Protein AF-A0AAD8XUR4-F1 (afdb_monomer_lite)

Radius of gyration: 21.84 Å; chains: 1; bounding box: 47×63×67 Å

Secondary structure (DSSP, 8-state):
----PPP---------------PPP-SS-----------PPP--EEEEBP-----BT-EEE-BBTTSPBP-SSEEEEBPPTTHHHHHHHHHHHTTHHHHHHHHHSTTTPPPSSEEEEEEEE-TTTS-EEEEEEEEPPPPTT--B--EEEEEETHHHHHHHB---SSS--PBGGGHHHHHHHHHHHHT-S-----EEEEEE-S-BSS-----S-SS-TT---EEEE----SSSS-S----EE-TT--EEEEE-SS-EEEE-

pLDDT: mean 70.14, std 20.05, range [22.52, 94.44]

Sequence (260 aa):
MIAAQLPNNNSDDDGGEEEHAVLPTVDTPTPYTPKEKYRADRDPNVEQLQFPPLAPGVLETYKWANGDPYDGLSARIGIPPQLKDTIIAYAKGLGIWDIILNTMEPENQMRPDSTKILTVASPYSGQNFTWSVKRPDNFEGSSSDMHWFDIAVVVFFFILCSTRRSTSSTCQGGFDEVLNAIGTYLGLDNLVSFSIGILAVTKADKGYVHVDFSKSGKKAANFLVNLQTPGDDPELTVIEEDDVGNRRVPRSSTQMNLVY

Structure (mmCIF, N/CA/C/O backbone):
data_AF-A0AAD8XUR4-F1
#
_entry.id   AF-A0AAD8XUR4-F1
#
loop_
_atom_site.group_PDB
_atom_site.id
_atom_site.type_symbol
_atom_site.label_atom_id
_atom_site.label_alt_id
_atom_site.label_comp_id
_atom_site.label_asym_id
_atom_site.label_entity_id
_atom_site.label_seq_id
_atom_site.pdbx_PDB_ins_code
_atom_site.Cartn_x
_atom_site.Cartn_y
_atom_site.Cartn_z
_atom_site.occupancy
_atom_site.B_iso_or_equiv
_atom_site.auth_seq_id
_atom_site.auth_comp_id
_atom_site.auth_asym_id
_atom_site.auth_atom_id
_atom_site.pdbx_PDB_model_num
ATOM 1 N N . MET A 1 1 ? 9.660 33.737 33.059 1.00 28.91 1 MET A N 1
ATOM 2 C CA . MET A 1 1 ? 8.403 34.498 33.248 1.00 28.91 1 MET A CA 1
ATOM 3 C C . MET A 1 1 ? 7.733 34.527 31.891 1.00 28.91 1 MET A C 1
ATOM 5 O O . MET A 1 1 ? 8.243 35.194 31.013 1.00 28.91 1 MET A O 1
ATOM 9 N N . ILE A 1 2 ? 6.743 33.708 31.576 1.00 23.38 2 ILE A N 1
ATOM 10 C CA . ILE A 1 2 ? 5.543 33.348 32.334 1.00 23.38 2 ILE A CA 1
ATOM 11 C C . ILE A 1 2 ? 5.650 31.925 32.897 1.00 23.38 2 ILE A C 1
ATOM 13 O O . ILE A 1 2 ? 6.167 31.027 32.242 1.00 23.38 2 ILE A O 1
ATOM 17 N N . ALA A 1 3 ? 5.241 31.781 34.155 1.00 22.52 3 ALA A N 1
ATOM 18 C CA . ALA A 1 3 ? 5.245 30.555 34.938 1.00 22.52 3 ALA A CA 1
ATOM 19 C C . ALA A 1 3 ? 3.803 30.054 35.080 1.00 22.52 3 ALA A C 1
ATOM 21 O O . ALA A 1 3 ? 2.899 30.861 35.289 1.00 22.52 3 ALA A O 1
ATOM 22 N N . ALA A 1 4 ? 3.608 28.741 35.008 1.00 25.73 4 ALA A N 1
ATOM 23 C CA . ALA A 1 4 ? 2.393 28.083 35.464 1.00 25.73 4 ALA A CA 1
ATOM 24 C C . ALA A 1 4 ? 2.801 27.079 36.548 1.00 25.73 4 ALA A C 1
ATOM 26 O O . ALA A 1 4 ? 3.498 26.104 36.273 1.00 25.73 4 ALA A O 1
ATOM 27 N N . GLN A 1 5 ? 2.433 27.393 37.791 1.00 23.38 5 GLN A N 1
ATOM 28 C CA . GLN A 1 5 ? 2.573 26.525 38.957 1.00 23.38 5 GLN A CA 1
ATOM 29 C C . GLN A 1 5 ? 1.520 25.418 38.889 1.00 23.38 5 GLN A C 1
ATOM 31 O O . GLN A 1 5 ? 0.328 25.699 38.765 1.00 23.38 5 GLN A O 1
ATOM 36 N N . LEU A 1 6 ? 1.972 24.171 38.989 1.00 26.81 6 LEU A N 1
ATOM 37 C CA . LEU A 1 6 ? 1.115 23.017 39.235 1.00 26.81 6 LEU A CA 1
ATOM 38 C C . LEU A 1 6 ? 0.806 22.910 40.741 1.00 26.81 6 LEU A C 1
ATOM 40 O O . LEU A 1 6 ? 1.639 23.313 41.559 1.00 26.81 6 LEU A O 1
ATOM 44 N N . PRO A 1 7 ? -0.377 22.398 41.121 1.00 29.36 7 PRO A N 1
ATOM 45 C CA . PRO A 1 7 ? -0.751 22.228 42.517 1.00 29.36 7 PRO A CA 1
ATOM 46 C C . PRO A 1 7 ? 0.070 21.117 43.186 1.00 29.36 7 PRO A C 1
ATOM 48 O O . PRO A 1 7 ? 0.178 20.008 42.669 1.00 29.36 7 PRO A O 1
ATOM 51 N N . ASN A 1 8 ? 0.609 21.431 44.366 1.00 35.75 8 ASN A N 1
ATOM 52 C CA . ASN A 1 8 ? 1.147 20.462 45.318 1.00 35.75 8 ASN A CA 1
ATOM 53 C C . ASN A 1 8 ? -0.008 19.647 45.904 1.00 35.75 8 ASN A C 1
ATOM 55 O O . ASN A 1 8 ? -0.765 20.177 46.716 1.00 35.75 8 ASN A O 1
ATOM 59 N N . ASN A 1 9 ? -0.086 18.366 45.556 1.00 34.72 9 ASN A N 1
ATOM 60 C CA . ASN A 1 9 ? -0.807 17.373 46.341 1.00 34.72 9 ASN A CA 1
ATOM 61 C C . ASN A 1 9 ? 0.193 16.314 46.801 1.00 34.72 9 ASN A C 1
ATOM 63 O O . ASN A 1 9 ? 0.621 15.467 46.025 1.00 34.72 9 ASN A O 1
ATOM 67 N N . ASN A 1 10 ? 0.561 16.403 48.079 1.00 41.25 10 ASN A N 1
ATOM 68 C CA . ASN A 1 10 ? 1.061 15.266 48.835 1.00 41.25 10 ASN A CA 1
ATOM 69 C C . ASN A 1 10 ? -0.118 14.314 49.052 1.00 41.25 10 ASN A C 1
ATOM 71 O O . ASN A 1 10 ? -1.038 14.636 49.805 1.00 41.25 10 ASN A O 1
ATOM 75 N N . SER A 1 11 ? -0.074 13.155 48.417 1.00 42.19 11 SER A N 1
ATOM 76 C CA . SER A 1 11 ? -0.785 11.967 48.871 1.00 42.19 11 SER A CA 1
ATOM 77 C C . SER A 1 11 ? 0.057 10.764 48.489 1.00 42.19 11 SER A C 1
ATOM 79 O O . SER A 1 11 ? 0.508 10.678 47.351 1.00 42.19 11 SER A O 1
ATOM 81 N N . ASP A 1 12 ? 0.298 9.922 49.483 1.00 49.19 12 ASP A N 1
ATOM 82 C CA . ASP A 1 12 ? 1.100 8.707 49.448 1.00 49.19 12 ASP A CA 1
ATOM 83 C C . ASP A 1 12 ? 0.807 7.870 48.192 1.00 49.19 12 ASP A C 1
ATOM 85 O O . ASP A 1 12 ? -0.322 7.422 47.998 1.00 49.19 12 ASP A O 1
ATOM 89 N N . ASP A 1 13 ? 1.819 7.704 47.338 1.00 46.34 13 ASP A N 1
ATOM 90 C CA . ASP A 1 13 ? 1.751 6.893 46.121 1.00 46.34 13 ASP A CA 1
ATOM 91 C C . ASP A 1 13 ? 2.722 5.719 46.288 1.00 46.34 13 ASP A C 1
ATOM 93 O O . ASP A 1 13 ? 3.937 5.902 46.427 1.00 46.34 13 ASP A O 1
ATOM 97 N N . ASP A 1 14 ? 2.149 4.519 46.377 1.00 43.66 14 ASP A N 1
ATOM 98 C CA . ASP A 1 14 ? 2.859 3.247 46.430 1.00 43.66 14 ASP A CA 1
ATOM 99 C C . ASP A 1 14 ? 3.745 3.129 45.184 1.00 43.66 14 ASP A C 1
ATOM 101 O O . ASP A 1 14 ? 3.256 3.068 44.057 1.00 43.66 14 ASP A O 1
ATOM 105 N N . GLY A 1 15 ? 5.063 3.104 45.399 1.00 41.56 15 GLY A N 1
ATOM 106 C CA . GLY A 1 15 ? 6.092 3.029 44.363 1.00 41.56 15 GLY A CA 1
ATOM 107 C C . GLY A 1 15 ? 6.085 1.713 43.584 1.00 41.56 15 GLY A C 1
ATOM 108 O O . GLY A 1 15 ? 6.983 0.888 43.740 1.00 41.56 15 GLY A O 1
ATOM 109 N N . GLY A 1 16 ? 5.089 1.530 42.721 1.00 40.34 16 GLY A N 1
ATOM 110 C CA . GLY A 1 16 ? 5.147 0.602 41.604 1.00 40.34 16 GLY A CA 1
ATOM 111 C C . GLY A 1 16 ? 6.014 1.207 40.508 1.00 40.34 16 GLY A C 1
ATOM 112 O O . GLY A 1 16 ? 5.541 2.020 39.719 1.00 40.34 16 GLY A O 1
ATOM 113 N N . GLU A 1 17 ? 7.293 0.838 40.475 1.00 41.19 17 GLU A N 1
ATOM 114 C CA . GLU A 1 17 ? 8.159 1.111 39.330 1.00 41.19 17 GLU A CA 1
ATOM 115 C C . GLU A 1 17 ? 7.535 0.452 38.086 1.00 41.19 17 GLU A C 1
ATOM 117 O O . GLU A 1 17 ? 7.511 -0.773 37.966 1.00 41.19 17 GLU A O 1
ATOM 122 N N . GLU A 1 18 ? 6.981 1.256 37.171 1.00 45.16 18 GLU A N 1
ATOM 123 C CA . GLU A 1 18 ? 6.635 0.785 35.830 1.00 45.16 18 GLU A CA 1
ATOM 124 C C . GLU A 1 18 ? 7.930 0.339 35.148 1.00 45.16 18 GLU A C 1
ATOM 126 O O . GLU A 1 18 ? 8.760 1.143 34.718 1.00 45.16 18 GLU A O 1
ATOM 131 N N . GLU A 1 19 ? 8.109 -0.977 35.085 1.00 39.00 19 GLU A N 1
ATOM 132 C CA . GLU A 1 19 ? 9.202 -1.639 34.394 1.00 39.00 19 GLU A CA 1
ATOM 133 C C . GLU A 1 19 ? 9.045 -1.374 32.886 1.00 39.00 19 GLU A C 1
ATOM 135 O O . GLU A 1 19 ? 8.397 -2.115 32.144 1.00 39.00 19 GLU A O 1
ATOM 140 N N . HIS A 1 20 ? 9.587 -0.249 32.414 1.00 35.16 20 HIS A N 1
ATOM 141 C CA . HIS A 1 20 ? 9.697 0.021 30.989 1.00 35.16 20 HIS A CA 1
ATOM 142 C C . HIS A 1 20 ? 10.559 -1.079 30.371 1.00 35.16 20 HIS A C 1
ATOM 144 O O . HIS A 1 20 ? 11.771 -1.117 30.579 1.00 35.16 20 HIS A O 1
ATOM 150 N N . ALA A 1 21 ? 9.924 -1.975 29.611 1.00 36.16 21 ALA A N 1
ATOM 151 C CA . ALA A 1 21 ? 10.607 -3.029 28.881 1.00 36.16 21 ALA A CA 1
ATOM 152 C C . ALA A 1 21 ? 11.714 -2.415 28.010 1.00 36.16 21 ALA A C 1
ATOM 154 O O . ALA A 1 21 ? 11.452 -1.772 26.990 1.00 36.16 21 ALA A O 1
ATOM 155 N N . VAL A 1 22 ? 12.962 -2.599 28.439 1.00 37.22 22 VAL A N 1
ATOM 156 C CA . VAL A 1 22 ? 14.143 -2.208 27.676 1.00 37.22 22 VAL A CA 1
ATOM 157 C C . VAL A 1 22 ? 14.154 -3.078 26.426 1.00 37.22 22 VAL A C 1
ATOM 159 O O . VAL A 1 22 ? 14.340 -4.293 26.502 1.00 37.22 22 VAL A O 1
ATOM 162 N N . LEU A 1 23 ? 13.899 -2.463 25.269 1.00 34.00 23 LEU A N 1
ATOM 163 C CA . LEU A 1 23 ? 13.998 -3.158 23.991 1.00 34.00 23 LEU A CA 1
ATOM 164 C C . LEU A 1 23 ? 15.427 -3.702 23.847 1.00 34.00 23 LEU A C 1
ATOM 166 O O . LEU A 1 23 ? 16.378 -2.957 24.095 1.00 34.00 23 LEU A O 1
ATOM 170 N N . PRO A 1 24 ? 15.603 -4.976 23.458 1.00 37.25 24 PRO A N 1
ATOM 171 C CA . PRO A 1 24 ? 16.922 -5.578 23.366 1.00 37.25 24 PRO A CA 1
ATOM 172 C C . PRO A 1 24 ? 17.779 -4.807 22.359 1.00 37.25 24 PRO A C 1
ATOM 174 O O . PRO A 1 24 ? 17.463 -4.738 21.169 1.00 37.25 24 PRO A O 1
ATOM 177 N N . THR A 1 25 ? 18.878 -4.228 22.836 1.00 39.31 25 THR A N 1
ATOM 178 C CA . THR A 1 25 ? 19.936 -3.704 21.978 1.00 39.31 25 THR A CA 1
ATOM 179 C C . THR A 1 25 ? 20.655 -4.873 21.321 1.00 39.31 25 THR A C 1
ATOM 181 O O . THR A 1 25 ? 21.132 -5.793 21.982 1.00 39.31 25 THR A O 1
ATOM 184 N N . VAL A 1 26 ? 20.710 -4.863 19.991 1.00 39.75 26 VAL A N 1
ATOM 185 C CA . VAL A 1 26 ? 21.501 -5.832 19.231 1.00 39.75 26 VAL A CA 1
ATOM 186 C C . VAL A 1 26 ? 22.955 -5.358 19.278 1.00 39.75 26 VAL A C 1
ATOM 188 O O . VAL A 1 26 ? 23.353 -4.498 18.497 1.00 39.75 26 VAL A O 1
ATOM 191 N N . ASP A 1 27 ? 23.737 -5.899 20.216 1.00 40.94 27 ASP A N 1
ATOM 192 C CA . ASP A 1 27 ? 25.112 -5.460 20.532 1.00 40.94 27 ASP A CA 1
ATOM 193 C C . ASP A 1 27 ? 26.121 -5.640 19.386 1.00 40.94 27 ASP A C 1
ATOM 195 O O . ASP A 1 27 ? 27.257 -5.170 19.450 1.00 40.94 27 ASP A O 1
ATOM 199 N N . THR A 1 28 ? 25.741 -6.336 18.317 1.00 42.09 28 THR A N 1
ATOM 200 C CA . THR A 1 28 ? 26.593 -6.523 17.143 1.00 42.09 28 THR A CA 1
ATOM 201 C C . THR A 1 28 ? 25.737 -6.463 15.883 1.00 42.09 28 THR A C 1
ATOM 203 O O . THR A 1 28 ? 24.858 -7.314 15.720 1.00 42.09 28 THR A O 1
ATOM 206 N N . PRO A 1 29 ? 25.972 -5.504 14.963 1.00 39.94 29 PRO A N 1
ATOM 207 C CA . PRO A 1 29 ? 25.332 -5.517 13.655 1.00 39.94 29 PRO A CA 1
ATOM 208 C C . PRO A 1 29 ? 25.586 -6.879 13.020 1.00 39.94 29 PRO A C 1
ATOM 210 O O . PRO A 1 29 ? 26.734 -7.239 12.761 1.00 39.94 29 PRO A O 1
ATOM 213 N N . THR A 1 30 ? 24.535 -7.675 12.829 1.00 36.56 30 THR A N 1
ATOM 214 C CA . THR A 1 30 ? 24.688 -8.970 12.168 1.00 36.56 30 THR A CA 1
ATOM 215 C C . THR A 1 30 ? 25.091 -8.678 10.725 1.00 36.56 30 THR A C 1
ATOM 217 O O . THR A 1 30 ? 24.331 -7.992 10.035 1.00 36.56 30 THR A O 1
ATOM 220 N N . PRO A 1 31 ? 26.260 -9.142 10.247 1.00 34.00 31 PRO A N 1
ATOM 221 C CA . PRO A 1 31 ? 26.661 -8.928 8.866 1.00 34.00 31 PRO A CA 1
ATOM 222 C C . PRO A 1 31 ? 25.607 -9.549 7.950 1.00 34.00 31 PRO A C 1
ATOM 224 O O . PRO A 1 31 ? 25.461 -10.771 7.875 1.00 34.00 31 PRO A O 1
ATOM 227 N N . TYR A 1 32 ? 24.827 -8.705 7.281 1.00 34.66 32 TYR A N 1
ATOM 228 C CA . TYR A 1 32 ? 23.862 -9.162 6.299 1.00 34.66 32 TYR A CA 1
ATOM 229 C C . TYR A 1 32 ? 24.635 -9.582 5.055 1.00 34.66 32 TYR A C 1
ATOM 231 O O . TYR A 1 32 ? 25.174 -8.746 4.336 1.00 34.66 32 TYR A O 1
ATOM 239 N N . THR A 1 33 ? 24.708 -10.888 4.812 1.00 34.03 33 THR A N 1
ATOM 240 C CA . THR A 1 33 ? 25.095 -11.406 3.499 1.00 34.03 33 THR A CA 1
ATOM 241 C C . THR A 1 33 ? 23.819 -11.461 2.662 1.00 34.03 33 THR A C 1
ATOM 243 O O . THR A 1 33 ? 22.925 -12.240 3.016 1.00 34.03 33 THR A O 1
ATOM 246 N N . PRO A 1 34 ? 23.678 -10.647 1.598 1.00 33.22 34 PRO A N 1
ATOM 247 C CA . PRO A 1 34 ? 22.531 -10.737 0.712 1.00 33.22 34 PRO A CA 1
ATOM 248 C C . PRO A 1 34 ? 22.471 -12.154 0.142 1.00 33.22 34 PRO A C 1
ATOM 250 O O . PRO A 1 34 ? 23.356 -12.580 -0.594 1.00 33.22 34 PRO A O 1
ATOM 253 N N . LYS A 1 35 ? 21.443 -12.916 0.514 1.00 38.19 35 LYS A N 1
ATOM 254 C CA . LYS A 1 35 ? 21.042 -14.071 -0.293 1.00 38.19 35 LYS A CA 1
ATOM 255 C C . LYS A 1 35 ? 20.431 -13.509 -1.575 1.00 38.19 35 LYS A C 1
ATOM 257 O O . LYS A 1 35 ? 19.809 -12.448 -1.502 1.00 38.19 35 LYS A O 1
ATOM 262 N N . GLU A 1 36 ? 20.574 -14.194 -2.711 1.00 40.00 36 GLU A N 1
ATOM 263 C CA . GLU A 1 36 ? 19.761 -13.910 -3.902 1.00 40.00 36 GLU A CA 1
ATOM 264 C C . GLU A 1 36 ? 18.284 -13.976 -3.487 1.00 40.00 36 GLU A C 1
ATOM 266 O O . GLU A 1 36 ? 17.702 -15.049 -3.320 1.00 40.00 36 GLU A O 1
ATOM 271 N N . LYS A 1 37 ? 17.710 -12.810 -3.182 1.00 45.59 37 LYS A N 1
ATOM 272 C CA . LYS A 1 37 ? 16.351 -12.661 -2.649 1.00 45.59 37 LYS A CA 1
ATOM 273 C C . LYS A 1 37 ? 15.302 -12.710 -3.751 1.00 45.59 37 LYS A C 1
ATOM 275 O O . LYS A 1 37 ? 14.116 -12.753 -3.449 1.00 45.59 37 LYS A O 1
ATOM 280 N N . TYR A 1 38 ? 15.742 -12.715 -5.005 1.00 45.22 38 TYR A N 1
ATOM 281 C CA . TYR A 1 38 ? 14.896 -12.508 -6.165 1.00 45.22 38 TYR A CA 1
ATOM 282 C C . TYR A 1 38 ? 15.043 -13.700 -7.093 1.00 45.22 38 TYR A C 1
ATOM 284 O O . TYR A 1 38 ? 16.146 -14.095 -7.463 1.00 45.22 38 TYR A O 1
ATOM 292 N N . ARG A 1 39 ? 13.910 -14.298 -7.442 1.00 50.00 39 ARG A N 1
ATOM 293 C CA . ARG A 1 39 ? 13.816 -15.301 -8.498 1.00 50.00 39 ARG A CA 1
ATOM 294 C C . ARG A 1 39 ? 12.936 -14.701 -9.577 1.00 50.00 39 ARG A C 1
ATOM 296 O O . ARG A 1 39 ? 11.933 -14.076 -9.242 1.00 50.00 39 ARG A O 1
ATOM 303 N N . ALA A 1 40 ? 13.312 -14.891 -10.840 1.00 47.38 40 ALA A N 1
ATOM 304 C CA . ALA A 1 40 ? 12.437 -14.540 -11.947 1.00 47.38 40 ALA A CA 1
ATOM 305 C C . ALA A 1 40 ? 11.067 -15.193 -11.723 1.00 47.38 40 ALA A C 1
ATOM 307 O O . ALA A 1 40 ? 10.994 -16.370 -11.346 1.00 47.38 40 ALA A O 1
ATOM 308 N N . ASP A 1 41 ? 10.008 -14.410 -11.915 1.00 50.75 41 ASP A N 1
ATOM 309 C CA . ASP A 1 41 ? 8.659 -14.945 -11.872 1.00 50.75 41 ASP A CA 1
ATOM 310 C C . ASP A 1 41 ? 8.523 -16.034 -12.946 1.00 50.75 41 ASP A C 1
ATOM 312 O O . ASP A 1 41 ? 9.010 -15.880 -14.070 1.00 50.75 41 ASP A O 1
ATOM 316 N N . ARG A 1 42 ? 7.961 -17.180 -12.566 1.00 56.03 42 ARG A N 1
ATOM 317 C CA . ARG A 1 42 ? 7.717 -18.305 -13.478 1.00 56.03 42 ARG A CA 1
ATOM 318 C C . ARG A 1 42 ? 6.275 -18.169 -13.922 1.00 56.03 42 ARG A C 1
ATOM 320 O O . ARG A 1 42 ? 5.448 -18.159 -13.023 1.00 56.03 42 ARG A O 1
ATOM 327 N N . ASP A 1 43 ? 6.008 -18.108 -15.231 1.00 58.44 43 ASP A N 1
ATOM 328 C CA . ASP A 1 43 ? 4.672 -17.923 -15.835 1.00 58.44 43 ASP A CA 1
ATOM 329 C C . ASP A 1 43 ? 3.565 -18.660 -15.051 1.00 58.44 43 ASP A C 1
ATOM 331 O O . ASP A 1 43 ? 3.362 -19.863 -15.254 1.00 58.44 43 ASP A O 1
ATOM 335 N N . PRO A 1 44 ? 2.875 -17.985 -14.111 1.00 63.62 44 PRO A N 1
ATOM 336 C CA . PRO A 1 44 ? 1.906 -18.651 -13.262 1.00 63.62 44 PRO A CA 1
ATOM 337 C C . PRO A 1 44 ? 0.585 -18.799 -14.016 1.00 63.62 44 PRO A C 1
ATOM 339 O O . PRO A 1 44 ? 0.237 -17.976 -14.867 1.00 63.62 44 PRO A O 1
ATOM 342 N N . ASN A 1 45 ? -0.200 -19.819 -13.666 1.00 62.72 45 ASN A N 1
ATOM 343 C CA . ASN A 1 45 ? -1.590 -19.869 -14.109 1.00 62.72 45 ASN A CA 1
ATOM 344 C C . ASN A 1 45 ? -2.363 -18.765 -13.374 1.00 62.72 45 ASN A C 1
ATOM 346 O O . ASN A 1 45 ? -2.572 -18.824 -12.161 1.00 62.72 45 ASN A O 1
ATOM 350 N N . VAL A 1 46 ? -2.739 -17.729 -14.123 1.00 66.12 46 VAL A N 1
ATOM 351 C CA . VAL A 1 46 ? -3.518 -16.600 -13.616 1.00 66.12 46 VAL A CA 1
ATOM 352 C C . VAL A 1 46 ? -4.991 -16.981 -13.606 1.00 66.12 46 VAL A C 1
ATOM 354 O O . VAL A 1 46 ? -5.588 -17.214 -14.659 1.00 66.12 46 VAL A O 1
ATOM 357 N N . GLU A 1 47 ? -5.586 -16.993 -12.420 1.00 69.44 47 GLU A N 1
ATOM 358 C CA . GLU A 1 47 ? -7.005 -17.252 -12.222 1.00 69.44 47 GLU A CA 1
ATOM 359 C C . GLU A 1 47 ? -7.692 -16.013 -11.640 1.00 69.44 47 GLU A C 1
ATOM 361 O O . GLU A 1 47 ? -7.125 -15.220 -10.886 1.00 69.44 47 GLU A O 1
ATOM 366 N N . GLN A 1 48 ? -8.943 -15.803 -12.036 1.00 74.44 48 GLN A N 1
ATOM 367 C CA . GLN A 1 48 ? -9.726 -14.681 -11.530 1.00 74.44 48 GLN A CA 1
ATOM 368 C C . GLN A 1 48 ? -10.287 -15.027 -10.150 1.00 74.44 48 GLN A C 1
ATOM 370 O O . GLN A 1 48 ? -10.658 -16.172 -9.891 1.00 74.44 48 GLN A O 1
ATOM 375 N N . LEU A 1 49 ? -10.402 -14.026 -9.282 1.00 78.56 49 LEU A N 1
ATOM 376 C CA . LEU A 1 49 ? -11.144 -14.137 -8.027 1.00 78.56 49 LEU A CA 1
ATOM 377 C C . LEU A 1 49 ? -12.540 -13.517 -8.167 1.00 78.56 49 LEU A C 1
ATOM 379 O O . LEU A 1 49 ? -12.798 -12.699 -9.052 1.00 78.56 49 LEU A O 1
ATOM 383 N N . GLN A 1 50 ? -13.451 -13.885 -7.269 1.00 79.56 50 GLN A N 1
ATOM 384 C CA . GLN A 1 50 ? -14.759 -13.244 -7.145 1.00 79.56 50 GLN A CA 1
ATOM 385 C C . GLN A 1 50 ? -14.673 -11.985 -6.269 1.00 79.56 50 GLN A C 1
ATOM 387 O O . GLN A 1 50 ? -14.139 -12.024 -5.160 1.00 79.56 50 GLN A O 1
ATOM 392 N N . PHE A 1 51 ? -15.273 -10.883 -6.738 1.00 79.31 51 PHE A N 1
ATOM 393 C CA . PHE A 1 51 ? -15.271 -9.590 -6.039 1.00 79.31 51 PHE A CA 1
ATOM 394 C C . PHE A 1 51 ? -16.669 -8.979 -5.846 1.00 79.31 51 PHE A C 1
ATOM 396 O O . PHE A 1 51 ? -16.901 -7.847 -6.273 1.00 79.31 51 PHE A O 1
ATOM 403 N N . PRO A 1 52 ? -17.637 -9.664 -5.206 1.00 83.94 52 PRO A N 1
ATOM 404 C CA . PRO A 1 52 ? -18.880 -8.982 -4.859 1.00 83.94 52 PRO A CA 1
ATOM 405 C C . PRO A 1 52 ? -18.599 -7.828 -3.875 1.00 83.94 52 PRO A C 1
ATOM 407 O O . PRO A 1 52 ? -17.743 -7.996 -3.004 1.00 83.94 52 PRO A O 1
ATOM 410 N N . PRO A 1 53 ? -19.276 -6.672 -3.983 1.00 85.38 53 PRO A N 1
ATOM 411 C CA . PRO A 1 53 ? -19.083 -5.560 -3.054 1.00 85.38 53 PRO A CA 1
ATOM 412 C C . PRO A 1 53 ? -19.224 -5.994 -1.590 1.00 85.38 53 PRO A C 1
ATOM 414 O O . PRO A 1 53 ? -20.106 -6.785 -1.260 1.00 85.38 53 PRO A O 1
ATOM 417 N N . LEU A 1 54 ? -18.369 -5.455 -0.720 1.00 90.38 54 LEU A N 1
ATOM 418 C CA . LEU A 1 54 ? -18.419 -5.677 0.724 1.00 90.38 54 LEU A CA 1
ATOM 419 C C . LEU A 1 54 ? -18.890 -4.410 1.432 1.00 90.38 54 LEU A C 1
ATOM 421 O O . LEU A 1 54 ? -18.473 -3.307 1.078 1.00 90.38 54 LEU A O 1
ATOM 425 N N . ALA A 1 55 ? -19.740 -4.572 2.445 1.00 91.00 55 ALA A N 1
ATOM 426 C CA . ALA A 1 55 ? -20.076 -3.471 3.338 1.00 91.00 55 ALA A CA 1
ATOM 427 C C . ALA A 1 55 ? -18.854 -3.088 4.201 1.00 91.00 55 ALA A C 1
ATOM 429 O O . ALA A 1 55 ? -18.024 -3.958 4.481 1.00 91.00 55 ALA A O 1
ATOM 430 N N . PRO A 1 56 ? -18.730 -1.819 4.636 1.00 90.44 56 PRO A N 1
ATOM 431 C CA . PRO A 1 56 ? -17.654 -1.389 5.528 1.00 90.44 56 PRO A CA 1
ATOM 432 C C . PRO A 1 56 ? -17.503 -2.300 6.755 1.00 90.44 56 PRO A C 1
ATOM 434 O O . PRO A 1 56 ? -18.496 -2.707 7.358 1.00 90.44 56 PRO A O 1
ATOM 437 N N . GLY A 1 57 ? -16.263 -2.672 7.080 1.00 87.12 57 GLY A N 1
ATOM 438 C CA . GLY A 1 57 ? -15.937 -3.551 8.206 1.00 87.12 57 GLY A CA 1
ATOM 439 C C . GLY A 1 57 ? -16.277 -5.034 7.997 1.00 87.12 57 GLY A C 1
ATOM 440 O O . GLY A 1 57 ? -16.003 -5.850 8.874 1.00 87.12 57 GLY A O 1
ATOM 441 N N . VAL A 1 58 ? -16.844 -5.427 6.852 1.00 91.00 58 VAL A N 1
ATOM 442 C CA . VAL A 1 58 ? -17.036 -6.845 6.521 1.00 91.00 58 VAL A CA 1
ATOM 443 C C . VAL A 1 58 ? -15.756 -7.389 5.910 1.00 91.00 58 VAL A C 1
ATOM 445 O O . VAL A 1 58 ? -15.297 -6.880 4.888 1.00 91.00 58 VAL A O 1
ATOM 448 N N . LEU A 1 59 ? -15.202 -8.433 6.523 1.00 90.12 59 LEU A N 1
ATOM 449 C CA . LEU A 1 59 ? -14.027 -9.144 6.035 1.00 90.12 59 LEU A CA 1
ATOM 450 C C . LEU A 1 59 ? -14.432 -10.546 5.566 1.00 90.12 59 LEU A C 1
ATOM 452 O O . LEU A 1 59 ? -15.098 -11.283 6.290 1.00 90.12 59 LEU A O 1
ATOM 456 N N . GLU A 1 60 ? -14.027 -10.909 4.352 1.00 88.94 60 GLU A N 1
ATOM 457 C CA . GLU A 1 60 ? -14.262 -12.230 3.769 1.00 88.94 60 GLU A CA 1
ATOM 458 C C . GLU A 1 60 ? -12.982 -12.787 3.144 1.00 88.94 60 GLU A C 1
ATOM 460 O O . GLU A 1 60 ? -12.198 -12.049 2.543 1.00 88.94 60 GLU A O 1
ATOM 465 N N . THR A 1 61 ? -12.784 -14.103 3.233 1.00 88.06 61 THR A N 1
ATOM 466 C CA . THR A 1 61 ? -11.785 -14.778 2.403 1.00 88.06 61 THR A CA 1
ATOM 467 C C . THR A 1 61 ? -12.178 -14.682 0.936 1.00 88.06 61 THR A C 1
ATOM 469 O O . THR A 1 61 ? -13.354 -14.540 0.577 1.00 88.06 61 THR A O 1
ATOM 472 N N . TYR A 1 62 ? -11.179 -14.753 0.068 1.00 84.50 62 TYR A N 1
ATOM 473 C CA . TYR A 1 62 ? -11.438 -14.807 -1.356 1.00 84.50 62 TYR A CA 1
ATOM 474 C C . TYR A 1 62 ? -12.181 -16.086 -1.763 1.00 84.50 62 TYR A C 1
ATOM 476 O O . TYR A 1 62 ? -12.315 -17.051 -1.007 1.00 84.50 62 TYR A O 1
ATOM 484 N N . LYS A 1 63 ? -12.688 -16.078 -2.993 1.00 84.62 63 LYS A N 1
ATOM 485 C CA . LYS A 1 63 ? -13.168 -17.268 -3.694 1.00 84.62 63 LYS A CA 1
ATOM 486 C C . LYS A 1 63 ? -12.630 -17.220 -5.107 1.00 84.62 63 LYS A C 1
ATOM 488 O O . LYS A 1 63 ? -12.649 -16.153 -5.730 1.00 84.62 63 LYS A O 1
ATOM 493 N N . TRP A 1 64 ? -12.179 -18.358 -5.611 1.00 81.69 64 TRP A N 1
ATOM 494 C CA . TRP A 1 64 ? -11.802 -18.481 -7.011 1.00 81.69 64 TRP A CA 1
ATOM 495 C C . TRP A 1 64 ? -13.033 -18.256 -7.899 1.00 81.69 64 TRP A C 1
ATOM 497 O O . TRP A 1 64 ? -14.169 -18.524 -7.498 1.00 81.69 64 TRP A O 1
ATOM 507 N N . ALA A 1 65 ? -12.845 -17.730 -9.112 1.00 82.50 65 ALA A N 1
ATOM 508 C CA . ALA A 1 65 ? -13.950 -17.446 -10.033 1.00 82.50 65 ALA A CA 1
ATOM 509 C C . ALA A 1 65 ? -14.765 -18.701 -10.378 1.00 82.50 65 ALA A C 1
ATOM 511 O O . ALA A 1 65 ? -15.974 -18.601 -10.585 1.00 82.50 65 ALA A O 1
ATOM 512 N N . ASN A 1 66 ? -14.121 -19.870 -10.367 1.00 80.06 66 ASN A N 1
ATOM 513 C CA . ASN A 1 66 ? -14.755 -21.176 -10.545 1.00 80.06 66 ASN A CA 1
ATOM 514 C C . ASN A 1 66 ? -15.624 -21.619 -9.342 1.00 80.06 66 ASN A C 1
ATOM 516 O O . ASN A 1 66 ? -16.325 -22.621 -9.441 1.00 80.06 66 ASN A O 1
ATOM 520 N N . GLY A 1 67 ? -15.625 -20.860 -8.240 1.00 83.00 67 GLY A N 1
ATOM 521 C CA . GLY A 1 67 ? -16.377 -21.136 -7.017 1.00 83.00 67 GLY A CA 1
ATOM 522 C C . GLY A 1 67 ? -15.605 -21.924 -5.959 1.00 83.00 67 GLY A C 1
ATOM 523 O O . GLY A 1 67 ? -16.137 -22.114 -4.863 1.00 83.0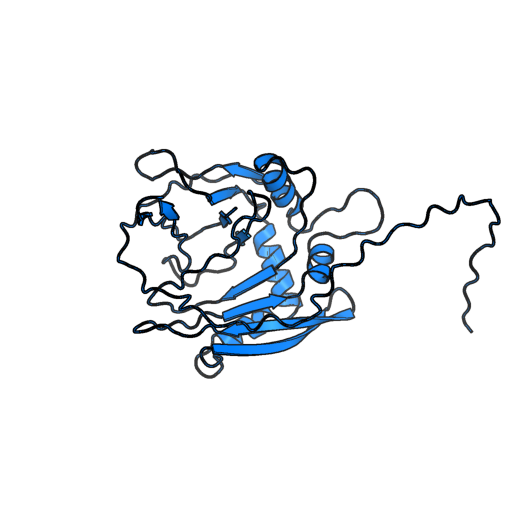0 67 GLY A O 1
ATOM 524 N N . ASP A 1 68 ? -14.374 -22.348 -6.251 1.00 81.06 68 ASP A N 1
ATOM 525 C CA . ASP A 1 68 ? -13.557 -23.094 -5.302 1.00 81.06 68 ASP A CA 1
ATOM 526 C C . ASP A 1 68 ? -13.196 -22.225 -4.083 1.00 81.06 68 ASP A C 1
ATOM 528 O O . ASP A 1 68 ? -12.992 -21.005 -4.210 1.00 81.06 68 ASP A O 1
ATOM 532 N N . PRO A 1 69 ? -13.097 -22.837 -2.886 1.00 81.06 69 PRO A N 1
ATOM 533 C CA . PRO A 1 69 ? -12.572 -22.160 -1.712 1.00 81.06 69 PRO A CA 1
ATOM 534 C C . PRO A 1 69 ? -11.173 -21.613 -1.987 1.00 81.06 69 PRO A C 1
ATOM 536 O O . PRO A 1 69 ? -10.331 -22.306 -2.555 1.00 81.06 69 PRO A O 1
ATOM 539 N N . TYR A 1 70 ? -10.926 -20.382 -1.553 1.00 80.69 70 TYR A N 1
ATOM 540 C CA . TYR A 1 70 ? -9.578 -19.842 -1.518 1.00 80.69 70 TYR A CA 1
ATOM 541 C C . TYR A 1 70 ? -8.822 -20.432 -0.329 1.00 80.69 70 TYR A C 1
ATOM 543 O O . TYR A 1 70 ? -9.281 -20.347 0.811 1.00 80.69 70 TYR A O 1
ATOM 551 N N . ASP A 1 71 ? -7.684 -21.047 -0.613 1.00 72.94 71 ASP A N 1
ATOM 552 C CA . ASP A 1 71 ? -6.791 -21.733 0.324 1.00 72.94 71 ASP A CA 1
ATOM 553 C C . ASP A 1 71 ? -5.612 -20.860 0.787 1.00 72.94 71 ASP A C 1
ATOM 555 O O . ASP A 1 71 ? -4.754 -21.306 1.548 1.00 72.94 71 ASP A O 1
ATOM 559 N N . GLY A 1 72 ? -5.616 -19.598 0.371 1.00 74.88 72 GLY A N 1
ATOM 560 C CA . GLY A 1 72 ? -4.588 -18.621 0.654 1.00 74.88 72 GLY A CA 1
ATOM 561 C C . GLY A 1 72 ? -4.589 -17.948 2.019 1.00 74.88 72 GLY A C 1
ATOM 562 O O . GLY A 1 72 ? -5.458 -18.148 2.871 1.00 74.88 72 GLY A O 1
ATOM 563 N N . LEU A 1 73 ? -3.608 -17.061 2.193 1.00 77.00 73 LEU A N 1
ATOM 564 C CA . LEU A 1 73 ? -3.416 -16.222 3.384 1.00 77.00 73 LEU A CA 1
ATOM 565 C C . LEU A 1 73 ? -3.941 -14.793 3.205 1.00 77.00 73 LEU A C 1
ATOM 567 O O . LEU A 1 73 ? -3.689 -13.918 4.033 1.00 77.00 73 LEU A O 1
ATOM 571 N N . SER A 1 74 ? -4.671 -14.555 2.119 1.00 81.25 74 SER A N 1
ATOM 572 C CA . SER A 1 74 ? -5.244 -13.250 1.813 1.00 81.25 74 SER A CA 1
ATOM 573 C C . SER A 1 74 ? -6.752 -13.197 2.048 1.00 81.25 74 SER A C 1
ATOM 575 O O . SER A 1 74 ? -7.493 -14.149 1.794 1.00 81.25 74 SER A O 1
ATOM 577 N N . ALA A 1 75 ? -7.227 -12.042 2.493 1.00 86.50 75 ALA A N 1
ATOM 578 C CA . ALA A 1 75 ? -8.641 -11.734 2.626 1.00 86.50 75 ALA A CA 1
ATOM 579 C C . ALA A 1 75 ? -8.943 -10.335 2.085 1.00 86.50 75 ALA A C 1
ATOM 581 O O . ALA A 1 75 ? -8.052 -9.507 1.887 1.00 86.50 75 ALA A O 1
ATOM 582 N N . ARG A 1 76 ? -10.224 -10.064 1.868 1.00 87.56 76 ARG A N 1
ATOM 583 C CA . ARG A 1 76 ? -10.741 -8.763 1.445 1.00 87.56 76 ARG A CA 1
ATOM 584 C C . ARG A 1 76 ? -11.587 -8.157 2.545 1.00 87.56 76 ARG A C 1
ATOM 586 O O . ARG A 1 76 ? -12.261 -8.869 3.284 1.00 87.56 76 ARG A O 1
ATOM 593 N N . ILE A 1 77 ? -11.583 -6.836 2.607 1.00 89.69 77 ILE A N 1
ATOM 594 C CA . ILE A 1 77 ? -12.333 -6.067 3.592 1.00 89.69 77 ILE A CA 1
ATOM 595 C C . ILE A 1 77 ? -13.082 -4.932 2.901 1.00 89.69 77 ILE A C 1
ATOM 597 O O . ILE A 1 77 ? -12.528 -4.232 2.051 1.00 89.69 77 ILE A O 1
ATOM 601 N N . GLY A 1 78 ? -14.356 -4.755 3.241 1.00 91.00 78 GLY A N 1
ATOM 602 C CA . GLY A 1 78 ? -15.095 -3.565 2.848 1.00 91.00 78 GLY A CA 1
ATOM 603 C C . GLY A 1 78 ? -14.572 -2.364 3.624 1.00 91.00 78 GLY A C 1
ATOM 604 O O . GLY A 1 78 ? -14.513 -2.391 4.853 1.00 91.00 78 GLY A O 1
ATOM 605 N N . ILE A 1 79 ? -14.185 -1.305 2.915 1.00 90.12 79 ILE A N 1
ATOM 606 C CA . ILE A 1 79 ? -13.746 -0.056 3.542 1.00 90.12 79 ILE A CA 1
ATOM 607 C C . ILE A 1 79 ? -14.877 0.969 3.556 1.00 90.12 79 ILE A C 1
ATOM 609 O O . ILE A 1 79 ? -15.718 0.967 2.651 1.00 90.12 79 ILE A O 1
ATOM 613 N N . PRO A 1 80 ? -14.880 1.896 4.525 1.00 90.38 80 PRO A N 1
ATOM 614 C CA . PRO A 1 80 ? -15.739 3.064 4.456 1.00 90.38 80 PRO A CA 1
ATOM 615 C C . PRO A 1 80 ? -15.470 3.863 3.170 1.00 90.38 80 PRO A C 1
ATOM 617 O O . PRO A 1 80 ? -14.304 4.074 2.815 1.00 90.38 80 PRO A O 1
ATOM 620 N N . PRO A 1 81 ? -16.514 4.347 2.471 1.00 89.69 81 PRO A N 1
ATOM 621 C CA . PRO A 1 81 ? -16.356 5.019 1.179 1.00 89.69 81 PRO A CA 1
ATOM 622 C C . PRO A 1 81 ? -15.467 6.270 1.256 1.00 89.69 81 PRO A C 1
ATOM 624 O O . PRO A 1 81 ? -14.770 6.593 0.300 1.00 89.69 81 PRO A O 1
ATOM 627 N N . GLN A 1 82 ? -15.433 6.942 2.409 1.00 88.00 82 GLN A N 1
ATOM 628 C CA . GLN A 1 82 ? -14.618 8.132 2.656 1.00 88.00 82 GLN A CA 1
ATOM 629 C C . GLN A 1 82 ? -13.136 7.845 2.963 1.00 88.00 82 GLN A C 1
ATOM 631 O O . GLN A 1 82 ? -12.332 8.782 2.980 1.00 88.00 82 GLN A O 1
ATOM 636 N N . LEU A 1 83 ? -12.749 6.593 3.247 1.00 86.56 83 LEU A N 1
ATOM 637 C CA . LEU A 1 83 ? -11.396 6.270 3.718 1.00 86.56 83 LEU A CA 1
ATOM 638 C C . LEU A 1 83 ? -10.338 6.634 2.672 1.00 86.56 83 LEU A C 1
ATOM 640 O O . LEU A 1 83 ? -9.342 7.283 2.987 1.00 86.56 83 LEU A O 1
ATOM 644 N N . LYS A 1 84 ? -10.580 6.256 1.415 1.00 88.38 84 LYS A N 1
ATOM 645 C CA . LYS A 1 84 ? -9.668 6.517 0.299 1.00 88.38 84 LYS A CA 1
ATOM 646 C C . LYS A 1 84 ? -9.408 8.012 0.111 1.00 88.38 84 LYS A C 1
ATOM 648 O O . LYS A 1 84 ? -8.253 8.435 0.091 1.00 88.38 84 LYS A O 1
ATOM 653 N N . ASP A 1 85 ? -10.469 8.810 0.039 1.00 88.06 85 ASP A N 1
ATOM 654 C CA . ASP A 1 85 ? -10.358 10.262 -0.125 1.00 88.06 85 ASP A CA 1
ATOM 655 C C . ASP A 1 85 ? -9.658 10.911 1.071 1.00 88.06 85 ASP A C 1
ATOM 657 O O . ASP A 1 85 ? -8.863 11.833 0.895 1.00 88.06 85 ASP A O 1
ATOM 661 N N . THR A 1 86 ? -9.881 10.385 2.279 1.00 87.56 86 THR A N 1
ATOM 662 C CA . THR A 1 86 ? -9.193 10.832 3.498 1.00 87.56 86 THR A CA 1
ATOM 663 C C . THR A 1 86 ? -7.684 10.592 3.404 1.00 87.56 86 THR A C 1
ATOM 665 O O . THR A 1 86 ? -6.903 11.509 3.663 1.00 87.56 86 THR A O 1
ATOM 668 N N . ILE A 1 87 ? -7.255 9.398 2.977 1.00 86.31 87 ILE A N 1
ATOM 669 C CA . ILE A 1 87 ? -5.830 9.066 2.806 1.00 86.31 87 ILE A CA 1
ATOM 670 C C . ILE A 1 87 ? -5.189 9.956 1.730 1.00 86.31 87 ILE A C 1
ATOM 672 O O . ILE A 1 87 ? -4.100 10.491 1.940 1.00 86.31 87 ILE A O 1
ATOM 676 N N . ILE A 1 88 ? -5.870 10.167 0.598 1.00 88.38 88 ILE A N 1
ATOM 677 C CA . ILE A 1 88 ? -5.374 11.028 -0.487 1.00 88.38 88 ILE A CA 1
ATOM 678 C C . ILE A 1 88 ? -5.258 12.481 -0.020 1.00 88.38 88 ILE A C 1
ATOM 680 O O . ILE A 1 88 ? -4.231 13.121 -0.248 1.00 88.38 88 ILE A O 1
ATOM 684 N N . ALA A 1 89 ? -6.290 13.015 0.636 1.00 85.75 89 ALA A N 1
ATOM 685 C CA . ALA A 1 89 ? -6.281 14.379 1.157 1.00 85.75 89 ALA A CA 1
ATOM 686 C C . ALA A 1 89 ? -5.144 14.583 2.163 1.00 85.75 89 ALA A C 1
ATOM 688 O O . ALA A 1 89 ? -4.470 15.612 2.130 1.00 85.75 89 ALA A O 1
ATOM 689 N N . TYR A 1 90 ? -4.884 13.583 3.004 1.00 84.00 90 TYR A N 1
ATOM 690 C CA . TYR A 1 90 ? -3.766 13.595 3.935 1.00 84.00 90 TYR A CA 1
ATOM 691 C C . TYR A 1 90 ? -2.402 13.602 3.225 1.00 84.00 90 TYR A C 1
ATOM 693 O O . TYR A 1 90 ? -1.565 14.466 3.498 1.00 84.00 90 TYR A O 1
ATOM 701 N N . ALA A 1 91 ? -2.185 12.690 2.271 1.00 86.31 91 ALA A N 1
ATOM 702 C CA . ALA A 1 91 ? -0.943 12.625 1.498 1.00 86.31 91 ALA A CA 1
ATOM 703 C C . ALA A 1 91 ? -0.678 13.927 0.719 1.00 86.31 91 ALA A C 1
ATOM 705 O O . ALA A 1 91 ? 0.468 14.377 0.634 1.00 86.31 91 ALA A O 1
ATOM 706 N N . LYS A 1 92 ? -1.737 14.560 0.196 1.00 88.94 92 LYS A N 1
ATOM 707 C CA . LYS A 1 92 ? -1.679 15.887 -0.436 1.00 88.94 92 LYS A CA 1
ATOM 708 C C . LYS A 1 92 ? -1.353 16.989 0.563 1.00 88.94 92 LYS A C 1
ATOM 710 O O . LYS A 1 92 ? -0.500 17.817 0.277 1.00 88.94 92 LYS A O 1
ATOM 715 N N . GLY A 1 93 ? -1.976 16.984 1.741 1.00 83.94 93 GLY A N 1
ATOM 716 C CA . GLY A 1 93 ? -1.698 17.964 2.792 1.00 83.94 93 GLY A CA 1
ATOM 717 C C . GLY A 1 93 ? -0.232 17.964 3.226 1.00 83.94 93 GLY A C 1
ATOM 718 O O . GLY A 1 93 ? 0.342 19.026 3.445 1.00 83.94 93 GLY A O 1
ATOM 719 N N . LEU A 1 94 ? 0.402 16.791 3.279 1.00 83.62 94 LEU A N 1
ATOM 720 C CA . LEU A 1 94 ? 1.838 16.672 3.546 1.00 83.62 94 LEU A CA 1
ATOM 721 C C . LEU A 1 94 ? 2.741 17.072 2.365 1.00 83.62 94 LEU A C 1
ATOM 723 O O . LEU A 1 94 ? 3.949 17.176 2.544 1.00 83.62 94 LEU A O 1
ATOM 727 N N . GLY A 1 95 ? 2.209 17.220 1.152 1.00 88.81 95 GLY A N 1
ATOM 728 C CA . GLY A 1 95 ? 3.012 17.359 -0.068 1.00 88.81 95 GLY A CA 1
ATOM 729 C C . GLY A 1 95 ? 3.685 16.058 -0.531 1.00 88.81 95 GLY A C 1
ATOM 730 O O . GLY A 1 95 ? 4.408 16.062 -1.524 1.00 88.81 95 GLY A O 1
ATOM 731 N N . ILE A 1 96 ? 3.432 14.925 0.140 1.00 89.25 96 ILE A N 1
ATOM 732 C CA . ILE A 1 96 ? 3.939 13.605 -0.274 1.00 89.25 96 ILE A CA 1
ATOM 733 C C . ILE A 1 96 ? 3.370 13.214 -1.633 1.00 89.25 96 ILE A C 1
ATOM 735 O O . ILE A 1 96 ? 4.084 12.650 -2.453 1.00 89.25 96 ILE A O 1
ATOM 739 N N . TRP A 1 97 ? 2.112 13.566 -1.897 1.00 89.94 97 TRP A N 1
ATOM 740 C CA . TRP A 1 97 ? 1.484 13.310 -3.189 1.00 89.94 97 TRP A CA 1
ATOM 741 C C . TRP A 1 97 ? 2.242 13.961 -4.354 1.00 89.94 97 TRP A C 1
ATOM 743 O O . TRP A 1 97 ? 2.533 13.300 -5.346 1.00 89.94 97 TRP A O 1
ATOM 753 N N . ASP A 1 98 ? 2.628 15.229 -4.214 1.00 91.44 98 ASP A N 1
ATOM 754 C CA . ASP A 1 98 ? 3.364 15.950 -5.258 1.00 91.44 98 ASP A CA 1
ATOM 755 C C . ASP A 1 98 ? 4.785 15.400 -5.422 1.00 91.44 98 ASP A C 1
ATOM 757 O O . ASP A 1 98 ? 5.294 15.294 -6.537 1.00 91.44 98 ASP A O 1
ATOM 761 N N . ILE A 1 99 ? 5.414 14.985 -4.318 1.00 92.06 99 ILE A N 1
ATOM 762 C CA . ILE A 1 99 ? 6.710 14.301 -4.342 1.00 92.06 99 ILE A CA 1
ATOM 763 C C . ILE A 1 99 ? 6.607 12.974 -5.097 1.00 92.06 99 ILE A C 1
ATOM 765 O O . ILE A 1 99 ? 7.504 12.671 -5.883 1.00 92.06 99 ILE A O 1
ATOM 769 N N . ILE A 1 100 ? 5.542 12.195 -4.877 1.00 91.62 100 ILE A N 1
ATOM 770 C CA . ILE A 1 100 ? 5.286 10.951 -5.610 1.00 91.62 100 ILE A CA 1
ATOM 771 C C . ILE A 1 100 ? 5.183 11.257 -7.100 1.00 91.62 100 ILE A C 1
ATOM 773 O O . ILE A 1 100 ? 5.978 10.724 -7.867 1.00 91.62 100 ILE A O 1
ATOM 777 N N . LEU A 1 101 ? 4.280 12.159 -7.500 1.00 90.50 101 LEU A N 1
ATOM 778 C CA . LEU A 1 101 ? 4.082 12.514 -8.908 1.00 90.50 101 LEU A CA 1
ATOM 779 C C . LEU A 1 101 ? 5.391 12.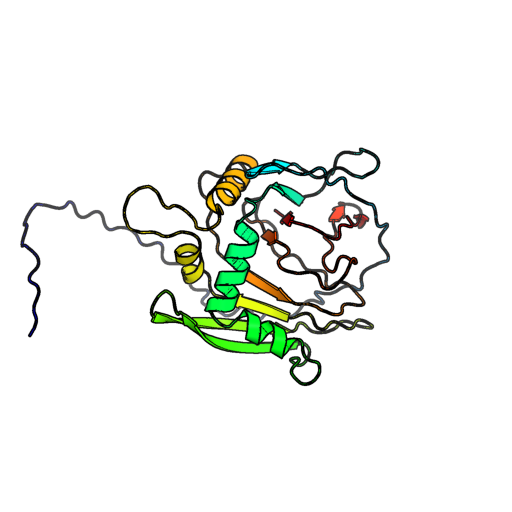967 -9.563 1.00 90.50 101 LEU A C 1
ATOM 781 O O . LEU A 1 101 ? 5.785 12.417 -10.584 1.00 90.50 101 LEU A O 1
ATOM 785 N N . ASN A 1 102 ? 6.123 13.882 -8.923 1.00 91.12 102 ASN A N 1
ATOM 786 C CA . ASN A 1 102 ? 7.409 14.348 -9.430 1.00 91.12 102 ASN A CA 1
ATOM 787 C C . ASN A 1 102 ? 8.447 13.224 -9.531 1.00 91.12 102 ASN A C 1
ATOM 789 O O . ASN A 1 102 ? 9.260 13.246 -10.442 1.00 91.12 102 ASN A O 1
ATOM 793 N N . THR A 1 103 ? 8.464 12.271 -8.595 1.00 91.62 103 THR A N 1
ATOM 794 C CA . THR A 1 103 ? 9.405 11.135 -8.617 1.00 91.62 103 THR A CA 1
ATOM 795 C C . THR A 1 103 ? 9.087 10.158 -9.746 1.00 91.62 103 THR A C 1
ATOM 797 O O . THR A 1 103 ? 10.003 9.525 -10.261 1.00 91.62 103 THR A O 1
ATOM 800 N N . MET A 1 104 ? 7.819 10.043 -10.149 1.00 88.81 104 MET A N 1
ATOM 801 C CA . MET A 1 104 ? 7.417 9.149 -11.237 1.00 88.81 104 MET A CA 1
ATOM 802 C C . MET A 1 104 ? 7.755 9.705 -12.630 1.00 88.81 104 MET A C 1
ATOM 804 O O . MET A 1 104 ? 7.864 8.916 -13.569 1.00 88.81 104 MET A O 1
ATOM 808 N N . GLU A 1 105 ? 8.002 11.014 -12.766 1.00 88.94 105 GLU A N 1
ATOM 809 C CA . GLU A 1 105 ? 8.450 11.621 -14.028 1.00 88.94 105 GLU A CA 1
ATOM 810 C C . GLU A 1 105 ? 9.808 11.045 -14.483 1.00 88.94 105 GLU A C 1
ATOM 812 O O . GLU A 1 105 ? 10.743 11.004 -13.674 1.00 88.94 105 GLU A O 1
ATOM 817 N N . PRO A 1 106 ? 9.972 10.628 -15.757 1.00 89.00 106 PRO A N 1
ATOM 818 C CA . PRO A 1 106 ? 11.158 9.909 -16.237 1.00 89.00 106 PRO A CA 1
ATOM 819 C C . PRO A 1 106 ? 12.510 10.557 -15.902 1.00 89.00 106 PRO A C 1
ATOM 821 O O . PRO A 1 106 ? 13.474 9.857 -15.591 1.00 89.00 106 PRO A O 1
ATOM 824 N N . GLU A 1 107 ? 12.599 11.886 -15.946 1.00 93.25 107 GLU A N 1
ATOM 825 C CA . GLU A 1 107 ? 13.805 12.660 -15.634 1.00 93.25 107 G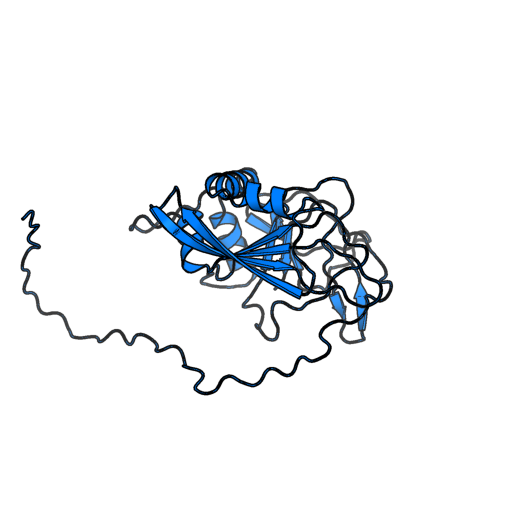LU A CA 1
ATOM 826 C C . GLU A 1 107 ? 14.151 12.723 -14.138 1.00 93.25 107 GLU A C 1
ATOM 828 O O . GLU A 1 107 ? 15.296 13.005 -13.779 1.00 93.25 107 GLU A O 1
ATOM 833 N N . ASN A 1 108 ? 13.175 12.461 -13.270 1.00 93.12 108 ASN A N 1
ATOM 834 C CA . ASN A 1 108 ? 13.271 12.608 -11.818 1.00 93.12 108 ASN A CA 1
ATOM 835 C C . ASN A 1 108 ? 13.254 11.267 -11.075 1.00 93.12 108 ASN A C 1
ATOM 837 O O . ASN A 1 108 ? 13.491 11.245 -9.861 1.00 93.12 108 ASN A O 1
ATOM 841 N N . GLN A 1 109 ? 12.997 10.165 -11.784 1.00 91.38 109 GLN A N 1
ATOM 842 C CA . GLN A 1 109 ? 13.051 8.822 -11.221 1.00 91.38 109 GLN A CA 1
ATOM 843 C C . GLN A 1 109 ? 14.399 8.571 -10.544 1.00 91.38 109 GLN A C 1
ATOM 845 O O . GLN A 1 109 ? 15.474 8.875 -11.074 1.00 91.38 109 GLN A O 1
ATOM 850 N N . MET A 1 110 ? 14.354 7.968 -9.356 1.00 93.50 110 MET A N 1
ATOM 851 C CA . MET A 1 110 ? 15.571 7.579 -8.648 1.00 93.50 110 MET A CA 1
ATOM 852 C C . MET A 1 110 ? 16.309 6.488 -9.426 1.00 93.50 110 MET A C 1
ATOM 854 O O . MET A 1 110 ? 15.710 5.799 -10.235 1.00 93.50 110 MET A O 1
ATOM 858 N N . ARG A 1 111 ? 17.605 6.273 -9.202 1.00 92.88 111 ARG A N 1
ATOM 859 C CA . ARG A 1 111 ? 18.299 5.134 -9.837 1.00 92.88 111 ARG A CA 1
ATOM 860 C C . ARG A 1 111 ? 17.830 3.811 -9.210 1.00 92.88 111 ARG A C 1
ATOM 862 O O . ARG A 1 111 ? 17.465 3.832 -8.035 1.00 92.88 111 ARG A O 1
ATOM 869 N N . PRO A 1 112 ? 17.821 2.682 -9.941 1.00 91.00 112 PRO A N 1
ATOM 870 C CA . PRO A 1 112 ? 17.639 1.371 -9.319 1.00 91.00 112 PRO A CA 1
ATOM 871 C C . PRO A 1 112 ? 18.623 1.166 -8.158 1.00 91.00 112 PRO A C 1
ATOM 873 O O . PRO A 1 112 ? 19.716 1.738 -8.176 1.00 91.00 112 PRO A O 1
ATOM 876 N N . ASP A 1 113 ? 18.200 0.401 -7.153 1.00 91.06 113 ASP A N 1
ATOM 877 C CA . ASP A 1 113 ? 18.933 0.166 -5.899 1.00 91.06 113 ASP A CA 1
ATOM 878 C C . ASP A 1 113 ? 19.358 1.457 -5.178 1.00 91.06 113 ASP A C 1
ATOM 880 O O . ASP A 1 113 ? 20.519 1.671 -4.821 1.00 91.06 113 ASP A O 1
ATOM 884 N N . SER A 1 114 ? 18.416 2.384 -4.989 1.00 93.56 114 SER A N 1
ATOM 885 C CA . SER A 1 114 ? 18.715 3.637 -4.294 1.00 93.56 114 SER A CA 1
ATOM 886 C C . SER A 1 114 ? 17.678 4.020 -3.252 1.00 93.56 114 SER A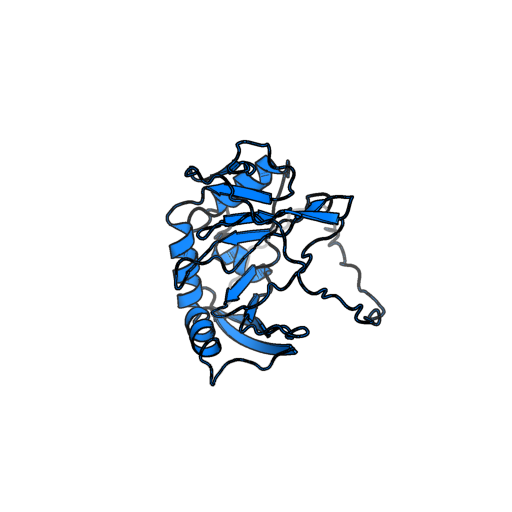 C 1
ATOM 888 O O . SER A 1 114 ? 16.508 3.644 -3.305 1.00 93.56 114 SER A O 1
ATOM 890 N N . THR A 1 115 ? 18.140 4.782 -2.263 1.00 94.44 115 THR A N 1
ATOM 891 C CA . THR A 1 115 ? 17.319 5.317 -1.178 1.00 94.44 115 THR A CA 1
ATOM 892 C C . THR A 1 115 ? 17.561 6.814 -1.042 1.00 94.44 115 THR A C 1
ATOM 894 O O . THR A 1 115 ? 18.703 7.274 -1.030 1.00 94.44 115 THR A O 1
ATOM 897 N N . LYS A 1 116 ? 16.481 7.576 -0.904 1.00 92.25 116 LYS A N 1
ATOM 898 C CA . LYS A 1 116 ? 16.478 9.008 -0.616 1.00 92.25 116 LYS A CA 1
ATOM 899 C C . LYS A 1 116 ? 15.745 9.231 0.699 1.00 92.25 116 LYS A C 1
ATOM 901 O O . LYS A 1 116 ? 14.687 8.656 0.923 1.00 92.25 116 LYS A O 1
ATOM 906 N N . ILE A 1 117 ? 16.296 10.076 1.562 1.00 92.62 117 ILE A N 1
ATOM 907 C CA . ILE A 1 117 ? 15.629 10.495 2.796 1.00 92.62 117 ILE A CA 1
ATOM 908 C C . ILE A 1 117 ? 15.081 11.905 2.594 1.00 92.62 117 ILE A C 1
ATOM 910 O O . ILE A 1 117 ? 15.782 12.787 2.096 1.00 92.62 117 ILE A O 1
ATOM 914 N N . LEU A 1 118 ? 13.820 12.102 2.954 1.00 89.31 118 LEU A N 1
ATOM 915 C CA . LEU A 1 118 ? 13.096 13.360 2.865 1.00 89.31 118 LEU A CA 1
ATOM 916 C C . LEU A 1 118 ? 12.666 13.788 4.262 1.00 89.31 118 LEU A C 1
ATOM 918 O O . LEU A 1 118 ? 12.225 12.964 5.057 1.00 89.31 118 LEU A O 1
ATOM 922 N N . THR A 1 119 ? 12.733 15.086 4.528 1.00 89.06 119 THR A N 1
ATOM 923 C CA . THR A 1 119 ? 12.154 15.680 5.733 1.00 89.06 119 THR A CA 1
ATOM 924 C C . THR A 1 119 ? 10.982 16.549 5.312 1.00 89.06 119 THR A C 1
ATOM 926 O O . THR A 1 119 ? 11.160 17.491 4.543 1.00 89.06 119 THR A O 1
ATOM 929 N N . VAL A 1 120 ? 9.791 16.229 5.807 1.00 84.88 120 VAL A N 1
ATOM 930 C CA . VAL A 1 120 ? 8.536 16.886 5.437 1.00 84.88 120 VAL A CA 1
ATOM 931 C C . VAL A 1 120 ? 7.913 17.506 6.677 1.00 84.88 120 VAL A C 1
ATOM 933 O O . VAL A 1 120 ? 7.734 16.831 7.688 1.00 84.88 120 VAL A O 1
ATOM 936 N N . ALA A 1 121 ? 7.589 18.794 6.615 1.00 84.06 121 ALA A N 1
ATOM 937 C CA . ALA A 1 121 ? 6.896 19.470 7.703 1.00 84.06 121 ALA A CA 1
ATOM 938 C C . ALA A 1 121 ? 5.418 19.057 7.723 1.00 84.06 121 ALA A C 1
ATOM 940 O O . ALA A 1 121 ? 4.716 19.164 6.720 1.00 84.06 121 ALA A O 1
ATOM 941 N N . SER A 1 122 ? 4.937 18.604 8.877 1.00 79.56 122 SER A N 1
ATOM 942 C CA . SER A 1 122 ? 3.530 18.284 9.088 1.00 79.56 122 SER A CA 1
ATOM 943 C C . SER A 1 122 ? 2.705 19.559 9.228 1.00 79.56 122 SER A C 1
ATOM 945 O O . SER A 1 122 ? 2.907 20.296 10.203 1.00 79.56 122 SER A O 1
ATOM 947 N N . PRO A 1 123 ? 1.704 19.800 8.365 1.00 71.44 123 PRO A N 1
ATOM 948 C CA . PRO A 1 123 ? 0.775 20.906 8.570 1.00 71.44 123 PRO A CA 1
ATOM 949 C C . PRO A 1 123 ? -0.180 20.638 9.748 1.00 71.44 123 PRO A C 1
ATOM 951 O O . PRO A 1 123 ? -0.868 21.549 10.196 1.00 71.44 123 PRO A O 1
ATOM 954 N N . TYR A 1 124 ? -0.231 19.399 10.255 1.00 72.62 124 TYR A N 1
ATOM 955 C CA . TYR A 1 124 ? -1.184 18.963 11.280 1.00 72.62 124 TYR A CA 1
ATOM 956 C C . TYR A 1 124 ? -0.622 19.018 12.703 1.00 72.62 124 TYR A C 1
ATOM 958 O O . TYR A 1 124 ? -1.378 19.191 13.654 1.00 72.62 124 TYR A O 1
ATOM 966 N N . SER A 1 125 ? 0.694 18.850 12.863 1.00 73.31 125 SER A N 1
ATOM 967 C CA . SER A 1 125 ? 1.343 18.774 14.181 1.00 73.31 125 SER A CA 1
ATOM 968 C C . SER A 1 125 ? 2.457 19.799 14.389 1.00 73.31 125 SER A C 1
ATOM 970 O O . SER A 1 125 ? 2.968 19.909 15.502 1.00 73.31 125 SER A O 1
ATOM 972 N N . GLY A 1 126 ? 2.872 20.523 13.341 1.00 74.31 126 GLY A N 1
ATOM 973 C CA . GLY A 1 126 ? 4.030 21.422 13.394 1.00 74.31 126 GLY A CA 1
ATOM 974 C C . GLY A 1 126 ? 5.372 20.703 13.597 1.00 74.31 126 GLY A C 1
ATOM 975 O O . GLY A 1 126 ? 6.384 21.359 13.827 1.00 74.31 126 GLY A O 1
ATOM 976 N N . GLN A 1 127 ? 5.390 19.367 13.533 1.00 80.38 127 GLN A N 1
ATOM 977 C CA . GLN A 1 127 ? 6.596 18.542 13.615 1.00 80.38 127 GLN A CA 1
ATOM 978 C C . GLN A 1 127 ? 7.088 18.166 12.219 1.00 80.38 127 GLN A C 1
ATOM 980 O O . GLN A 1 127 ? 6.301 18.070 11.279 1.00 80.38 127 GLN A O 1
ATOM 985 N N . ASN A 1 128 ? 8.384 17.898 12.096 1.00 82.56 128 ASN A N 1
ATOM 986 C CA . ASN A 1 128 ? 8.957 17.351 10.873 1.00 82.56 128 ASN A CA 1
ATOM 987 C C . ASN A 1 128 ? 8.930 15.822 10.909 1.00 82.56 128 ASN A C 1
ATOM 989 O O . ASN A 1 128 ? 9.243 15.216 11.933 1.00 82.56 128 ASN A O 1
ATOM 993 N N . PHE A 1 129 ? 8.614 15.211 9.774 1.00 82.19 129 PHE A N 1
ATOM 994 C CA . PHE A 1 129 ? 8.614 13.770 9.578 1.00 82.19 129 PHE A CA 1
ATOM 995 C C . PHE A 1 129 ? 9.682 13.354 8.583 1.00 82.19 129 PHE A C 1
ATOM 997 O O . PHE A 1 129 ? 9.863 13.993 7.547 1.00 82.19 129 PHE A O 1
ATOM 1004 N N . THR A 1 130 ? 10.355 12.252 8.894 1.00 86.25 130 THR A N 1
ATOM 1005 C CA . THR A 1 130 ? 11.349 11.647 8.013 1.00 86.25 130 THR A CA 1
ATOM 1006 C C . THR A 1 130 ? 10.689 10.561 7.178 1.00 86.25 130 THR A C 1
ATOM 1008 O O . THR A 1 130 ? 10.191 9.577 7.722 1.00 86.25 130 THR A O 1
ATOM 1011 N N . TRP A 1 131 ? 10.725 10.737 5.864 1.00 88.88 131 TRP A N 1
ATOM 1012 C CA . TRP A 1 131 ? 10.267 9.770 4.877 1.00 88.88 131 TRP A CA 1
ATOM 1013 C C . TRP A 1 131 ? 11.464 9.153 4.162 1.00 88.88 131 TRP A C 1
ATOM 1015 O O . TRP A 1 131 ? 12.420 9.846 3.815 1.00 88.88 131 TRP A O 1
ATOM 1025 N N . SER A 1 132 ? 11.413 7.851 3.920 1.00 91.81 132 SER A N 1
ATOM 1026 C CA . SER A 1 132 ? 12.355 7.146 3.062 1.00 91.81 132 SER A CA 1
ATOM 1027 C C . SER A 1 132 ? 11.673 6.850 1.737 1.00 91.81 132 SER A C 1
ATOM 1029 O O . SER A 1 132 ? 10.613 6.239 1.715 1.00 91.81 132 SER A O 1
ATOM 1031 N N . VAL A 1 133 ? 12.281 7.280 0.638 1.00 93.88 133 VAL A N 1
ATOM 1032 C CA . VAL A 1 133 ? 11.896 6.867 -0.709 1.00 93.88 133 VAL A CA 1
ATOM 1033 C C . VAL A 1 133 ? 12.910 5.839 -1.172 1.00 93.88 133 VAL A C 1
ATOM 1035 O O . VAL A 1 133 ? 14.108 6.122 -1.164 1.00 93.88 133 VAL A O 1
ATOM 1038 N N . LYS A 1 134 ? 12.457 4.650 -1.545 1.00 92.81 134 LYS A N 1
ATOM 1039 C CA . LYS A 1 134 ? 13.311 3.556 -2.011 1.00 92.81 134 LYS A CA 1
ATOM 1040 C C . LYS A 1 134 ? 12.891 3.163 -3.415 1.00 92.81 134 LYS A C 1
ATOM 1042 O O . LYS A 1 134 ? 11.706 2.952 -3.656 1.00 92.81 134 LYS A O 1
ATOM 1047 N N . ARG A 1 135 ? 13.861 3.015 -4.312 1.00 92.06 135 ARG A N 1
ATOM 1048 C CA . ARG A 1 135 ? 13.680 2.336 -5.596 1.00 92.06 135 ARG A CA 1
ATOM 1049 C C . ARG A 1 135 ? 14.462 1.025 -5.540 1.00 92.06 135 ARG A C 1
ATOM 1051 O O . ARG A 1 135 ? 15.694 1.086 -5.499 1.00 92.06 135 ARG A O 1
ATOM 1058 N N . PRO A 1 136 ? 13.788 -0.137 -5.497 1.00 87.50 136 PRO A N 1
ATOM 1059 C CA . PRO A 1 136 ? 14.461 -1.429 -5.572 1.00 87.50 136 PRO A CA 1
ATOM 1060 C C . PRO A 1 136 ? 15.279 -1.579 -6.859 1.00 87.50 136 PRO A C 1
ATOM 1062 O O . PRO A 1 136 ? 15.089 -0.839 -7.828 1.00 87.50 136 PRO A O 1
ATOM 1065 N N . ASP A 1 137 ? 16.210 -2.529 -6.864 1.00 86.12 137 ASP A N 1
ATOM 1066 C CA . ASP A 1 137 ? 16.914 -2.889 -8.092 1.00 86.12 137 ASP A CA 1
ATOM 1067 C C . ASP A 1 137 ? 15.980 -3.592 -9.090 1.00 86.12 137 ASP A C 1
ATOM 1069 O O . ASP A 1 137 ? 14.986 -4.215 -8.705 1.00 86.12 137 ASP A O 1
ATOM 1073 N N . ASN A 1 138 ? 16.335 -3.537 -10.372 1.00 82.69 138 ASN A N 1
ATOM 1074 C CA . ASN A 1 138 ? 15.734 -4.399 -11.381 1.00 82.69 138 ASN A CA 1
ATOM 1075 C C . ASN A 1 138 ? 16.492 -5.732 -11.404 1.00 82.69 138 ASN A C 1
ATOM 1077 O O . ASN A 1 138 ? 17.715 -5.759 -11.507 1.00 82.69 138 ASN A O 1
ATOM 1081 N N . PHE A 1 139 ? 15.782 -6.855 -11.373 1.00 75.44 139 PHE A N 1
ATOM 1082 C CA . PHE A 1 139 ? 16.397 -8.161 -11.618 1.00 75.44 139 PHE A CA 1
ATOM 1083 C C . PHE A 1 139 ? 16.509 -8.443 -13.125 1.00 75.44 139 PHE A C 1
ATOM 1085 O O . PHE A 1 139 ? 15.943 -7.726 -13.956 1.00 75.44 139 PHE A O 1
ATOM 1092 N N . GLU A 1 140 ? 17.240 -9.497 -13.490 1.00 76.00 140 GLU A N 1
ATOM 1093 C CA . GLU A 1 140 ? 17.560 -9.816 -14.883 1.00 76.00 140 GLU A CA 1
ATOM 1094 C C . GLU A 1 140 ? 16.321 -9.866 -15.800 1.00 76.00 140 GLU A C 1
ATOM 1096 O O . GLU A 1 140 ? 15.376 -10.642 -15.614 1.00 76.00 140 GLU A O 1
ATOM 1101 N N . GLY A 1 141 ? 16.336 -9.005 -16.822 1.00 72.19 141 GLY A N 1
ATOM 1102 C CA . GLY A 1 141 ? 15.261 -8.892 -17.804 1.00 72.19 141 GLY A CA 1
ATOM 1103 C C . GLY A 1 141 ? 13.951 -8.335 -17.239 1.00 72.19 141 GLY A C 1
ATOM 1104 O O . GLY A 1 141 ? 12.898 -8.694 -17.761 1.00 72.19 141 GLY A O 1
ATOM 1105 N N . SER A 1 142 ? 14.001 -7.542 -16.166 1.00 78.88 142 SER A N 1
ATOM 1106 C CA . SER A 1 142 ? 12.878 -6.744 -15.660 1.00 78.88 142 SER A CA 1
ATOM 1107 C C . SER A 1 142 ? 13.162 -5.246 -15.794 1.00 78.88 142 SER A C 1
ATOM 1109 O O . SER A 1 142 ? 14.313 -4.807 -15.754 1.00 78.88 142 SER A O 1
ATOM 1111 N N . SER A 1 143 ? 12.108 -4.456 -15.946 1.00 82.81 143 SER A N 1
ATOM 1112 C CA . SER A 1 143 ? 12.120 -3.005 -15.827 1.00 82.81 143 SER A CA 1
ATOM 1113 C C . SER A 1 143 ? 10.926 -2.592 -14.972 1.00 82.81 143 SER A C 1
ATOM 1115 O O . SER A 1 143 ? 9.777 -2.914 -15.265 1.00 82.81 143 SER A O 1
ATOM 1117 N N .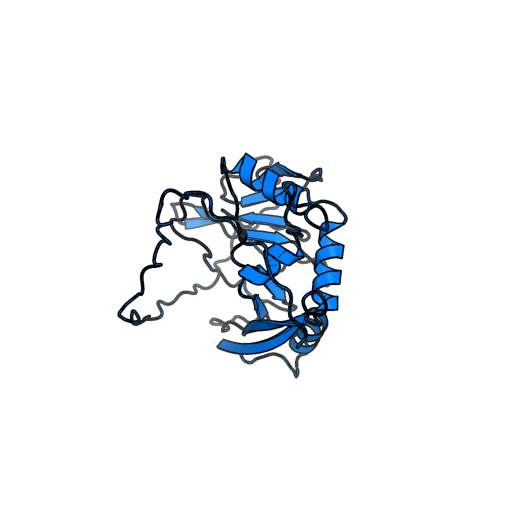 SER A 1 144 ? 11.203 -1.885 -13.881 1.00 85.88 144 SER A N 1
ATOM 1118 C CA . SER A 1 144 ? 10.171 -1.239 -13.082 1.00 85.88 144 SER A CA 1
ATOM 1119 C C . SER A 1 144 ? 10.602 0.154 -12.639 1.00 85.88 144 SER A C 1
ATOM 1121 O O . SER A 1 144 ? 11.780 0.420 -12.367 1.00 85.88 144 SER A O 1
ATOM 1123 N N . ASP A 1 145 ? 9.637 1.063 -12.586 1.00 88.50 145 ASP A N 1
ATOM 1124 C CA . ASP A 1 145 ? 9.762 2.377 -11.958 1.00 88.50 145 ASP A CA 1
ATOM 1125 C C . ASP A 1 145 ? 9.120 2.425 -10.565 1.00 88.50 145 ASP A C 1
ATOM 1127 O O . ASP A 1 145 ? 8.852 3.505 -10.049 1.00 88.50 145 ASP A O 1
ATOM 1131 N N . MET A 1 146 ? 8.910 1.268 -9.931 1.00 90.44 146 MET A N 1
ATOM 1132 C CA . MET A 1 146 ? 8.322 1.188 -8.600 1.00 90.44 146 MET A CA 1
ATOM 1133 C C . MET A 1 146 ? 9.164 1.930 -7.552 1.00 90.44 146 MET A C 1
ATOM 1135 O O . MET A 1 146 ? 10.366 1.690 -7.407 1.00 90.44 146 MET A O 1
ATOM 1139 N N . HIS A 1 147 ? 8.502 2.781 -6.772 1.00 92.19 147 HIS A N 1
ATOM 1140 C CA . HIS A 1 147 ? 9.066 3.471 -5.617 1.00 92.19 147 HIS A CA 1
ATOM 1141 C C . HIS A 1 147 ? 8.217 3.206 -4.366 1.00 92.19 147 HIS A C 1
ATOM 1143 O O . HIS A 1 147 ? 6.985 3.260 -4.403 1.00 92.19 147 HIS A O 1
ATOM 1149 N N . TRP A 1 148 ? 8.887 2.953 -3.242 1.00 92.00 148 TRP A N 1
ATOM 1150 C CA . TRP A 1 148 ? 8.279 2.836 -1.916 1.00 92.00 148 TRP A CA 1
ATOM 1151 C C . TRP A 1 148 ? 8.552 4.093 -1.104 1.00 92.00 148 TRP A C 1
ATOM 1153 O O . TRP A 1 148 ? 9.708 4.473 -0.924 1.00 92.00 148 TRP A O 1
ATOM 1163 N N . PHE A 1 149 ? 7.492 4.728 -0.618 1.00 92.56 149 PHE A N 1
ATOM 1164 C CA . PHE A 1 149 ? 7.533 5.918 0.223 1.00 92.56 149 PHE A CA 1
ATOM 1165 C C . PHE A 1 149 ? 7.124 5.523 1.640 1.00 92.56 149 PHE A C 1
ATOM 1167 O O . PHE A 1 149 ? 5.934 5.449 1.932 1.00 92.56 149 PHE A O 1
ATOM 1174 N N . ASP A 1 150 ? 8.100 5.286 2.510 1.00 89.12 150 ASP A N 1
ATOM 1175 C CA . ASP A 1 150 ? 7.897 4.773 3.867 1.00 89.12 150 ASP A CA 1
ATOM 1176 C C . ASP A 1 150 ? 8.103 5.867 4.923 1.00 89.12 150 ASP A C 1
ATOM 1178 O O . ASP A 1 150 ? 9.016 6.691 4.812 1.00 89.12 150 ASP A O 1
ATOM 1182 N N . ILE A 1 151 ? 7.324 5.825 6.005 1.00 83.50 151 ILE A N 1
ATOM 1183 C CA . ILE A 1 151 ? 7.504 6.667 7.199 1.00 83.50 151 ILE A CA 1
ATOM 1184 C C . ILE A 1 151 ? 7.598 5.799 8.463 1.00 83.50 151 ILE A C 1
ATOM 1186 O O . ILE A 1 151 ? 6.938 4.768 8.582 1.00 83.50 151 ILE A O 1
ATOM 1190 N N . ALA A 1 152 ? 8.392 6.228 9.451 1.00 64.38 152 ALA A N 1
ATOM 1191 C CA . ALA A 1 152 ? 8.350 5.636 10.789 1.00 64.38 152 ALA A CA 1
ATOM 1192 C C . ALA A 1 152 ? 7.005 5.938 11.489 1.00 64.38 152 ALA A C 1
ATOM 1194 O O . ALA A 1 152 ? 6.541 7.078 11.533 1.00 64.38 152 ALA A O 1
ATOM 1195 N N . VAL A 1 153 ? 6.370 4.913 12.061 1.00 55.00 153 VAL A N 1
ATOM 1196 C CA . VAL A 1 153 ? 4.904 4.895 12.242 1.00 55.00 153 VAL A CA 1
ATOM 1197 C C . VAL A 1 153 ? 4.322 5.489 13.490 1.00 55.00 153 VAL A C 1
ATOM 1199 O O . VAL A 1 153 ? 3.135 5.824 13.478 1.00 55.00 153 VAL A O 1
ATOM 1202 N N . VAL A 1 154 ? 5.125 5.715 14.525 1.00 53.38 154 VAL A N 1
ATOM 1203 C CA . VAL A 1 154 ? 4.616 6.331 15.760 1.00 53.38 154 VAL A CA 1
ATOM 1204 C C . VAL A 1 154 ? 3.856 7.628 15.450 1.00 53.38 154 VAL A C 1
ATOM 1206 O O . VAL A 1 154 ? 2.905 7.964 16.135 1.00 53.38 154 VAL A O 1
ATOM 1209 N N . VAL A 1 155 ? 4.199 8.295 14.350 1.00 55.28 155 VAL A N 1
ATOM 1210 C CA . VAL A 1 155 ? 3.555 9.500 13.841 1.00 55.28 155 VAL A CA 1
ATOM 1211 C C . VAL A 1 155 ? 2.167 9.285 13.218 1.00 55.28 155 VAL A C 1
ATOM 1213 O O . VAL A 1 155 ? 1.272 10.083 13.472 1.00 55.28 155 VAL A O 1
ATOM 1216 N N . PHE A 1 156 ? 1.964 8.274 12.371 1.00 54.03 156 PHE A N 1
ATOM 1217 C CA . PHE A 1 156 ? 0.769 8.213 11.515 1.00 54.03 156 PHE A CA 1
ATOM 1218 C C . PHE A 1 156 ? -0.471 7.699 12.255 1.00 54.03 156 PHE A C 1
ATOM 1220 O O . PHE A 1 156 ? -1.584 8.143 11.970 1.00 54.03 156 PHE A O 1
ATOM 1227 N N . PHE A 1 157 ? -0.296 6.816 13.246 1.00 55.59 157 PHE A N 1
ATOM 1228 C CA . PHE A 1 157 ? -1.409 6.337 14.073 1.00 55.59 157 PHE A CA 1
ATOM 1229 C C . PHE A 1 157 ? -2.136 7.499 14.770 1.00 55.59 157 PHE A C 1
ATOM 1231 O O . PHE A 1 157 ? -3.361 7.536 14.759 1.00 55.59 157 PHE A O 1
ATOM 1238 N N . PHE A 1 158 ? -1.407 8.517 15.247 1.00 55.28 158 PHE A N 1
ATOM 1239 C CA . PHE A 1 158 ? -2.000 9.745 15.804 1.00 55.28 158 PHE A CA 1
ATOM 1240 C C . PHE A 1 158 ? -2.806 10.575 14.795 1.00 55.28 158 PHE A C 1
ATOM 1242 O O . PHE A 1 158 ? -3.546 11.477 15.191 1.00 55.28 158 PHE A O 1
ATOM 1249 N N . ILE A 1 159 ? -2.630 10.324 13.497 1.00 55.88 159 ILE A N 1
ATOM 1250 C CA . ILE A 1 159 ? -3.120 11.195 12.433 1.00 55.88 159 ILE A CA 1
ATOM 1251 C C . ILE A 1 159 ? -4.402 10.648 11.814 1.00 55.88 159 ILE A C 1
ATOM 1253 O O . ILE A 1 159 ? -5.379 11.392 11.729 1.00 55.88 159 ILE A O 1
ATOM 1257 N N . LEU A 1 160 ? -4.451 9.357 11.468 1.00 59.88 160 LEU A N 1
ATOM 1258 C CA . LEU A 1 160 ? -5.738 8.739 11.146 1.00 59.88 160 LEU A CA 1
ATOM 1259 C C . LEU A 1 160 ? -6.572 8.492 12.395 1.00 59.88 160 LEU A C 1
ATOM 1261 O O . LEU A 1 160 ? -7.783 8.505 12.277 1.00 59.88 160 LEU A O 1
ATOM 1265 N N . CYS A 1 161 ? -5.982 8.333 13.579 1.00 58.41 161 CYS A N 1
ATOM 1266 C CA . CYS A 1 161 ? -6.719 8.155 14.825 1.00 58.41 161 CYS A CA 1
ATOM 1267 C C . CYS A 1 161 ? -6.363 9.279 15.798 1.00 58.41 161 CYS A C 1
ATOM 1269 O O . CYS A 1 161 ? -5.301 9.289 16.416 1.00 58.41 161 CYS A O 1
ATOM 1271 N N . SER A 1 162 ? -7.260 10.261 15.941 1.00 45.25 162 SER A N 1
ATOM 1272 C CA . SER A 1 162 ? -7.059 11.349 16.899 1.00 45.25 162 SER A CA 1
ATOM 1273 C C . SER A 1 162 ? -7.090 10.795 18.322 1.00 45.25 162 SER A C 1
ATOM 1275 O O . SER A 1 162 ? -8.160 10.567 18.883 1.00 45.25 162 SER A O 1
ATOM 1277 N N . THR A 1 163 ? -5.932 10.654 18.968 1.00 41.66 163 THR A N 1
ATOM 1278 C CA . THR A 1 163 ? -5.882 10.492 20.425 1.00 41.66 163 THR A CA 1
ATOM 1279 C C . THR A 1 163 ? -5.962 11.873 21.082 1.00 41.66 163 THR A C 1
ATOM 1281 O O . THR A 1 163 ? -4.990 12.392 21.639 1.00 41.66 163 THR A O 1
ATOM 1284 N N . ARG A 1 164 ? -7.135 12.511 21.062 1.00 35.09 164 ARG A N 1
ATOM 1285 C CA . ARG A 1 164 ? -7.427 13.420 22.176 1.00 35.09 164 ARG A CA 1
ATOM 1286 C C . ARG A 1 164 ? -7.689 12.522 23.379 1.00 35.09 164 ARG A C 1
ATOM 1288 O O . ARG A 1 164 ? -8.626 11.737 23.348 1.00 35.09 164 ARG A O 1
ATOM 1295 N N . ARG A 1 165 ? -6.809 12.590 24.387 1.00 34.16 165 ARG A N 1
ATOM 1296 C CA . ARG A 1 165 ? -6.957 11.970 25.717 1.00 34.16 165 ARG A CA 1
ATOM 1297 C C . ARG A 1 165 ? -8.431 11.968 26.156 1.00 34.16 165 ARG A C 1
ATOM 1299 O O . ARG A 1 165 ? -8.907 13.008 26.590 1.00 34.16 165 ARG A O 1
ATOM 1306 N N . SER A 1 166 ? -9.122 10.839 26.005 1.00 32.03 166 SER A N 1
ATOM 1307 C CA . SER A 1 166 ? -10.361 10.438 26.692 1.00 32.03 166 SER A CA 1
ATOM 1308 C C . SER A 1 166 ? -11.002 9.308 25.883 1.00 32.03 166 SER A C 1
ATOM 1310 O O . SER A 1 166 ? -11.654 9.590 24.890 1.00 32.03 166 SER A O 1
ATOM 1312 N N . THR A 1 167 ? -10.771 8.056 26.295 1.00 34.84 167 THR A N 1
ATOM 1313 C CA . THR A 1 167 ? -11.678 6.879 26.221 1.00 34.84 167 THR A CA 1
ATOM 1314 C C . THR A 1 167 ? -12.473 6.530 24.939 1.00 34.84 167 THR A C 1
ATOM 1316 O O . THR A 1 167 ? -13.181 5.529 24.946 1.00 34.84 167 THR A O 1
ATOM 1319 N N . SER A 1 168 ? -12.330 7.246 23.823 1.00 42.50 168 SER A N 1
ATOM 1320 C CA . SER A 1 168 ? -12.888 6.904 22.509 1.00 42.50 168 SER A CA 1
ATOM 1321 C C . SER A 1 168 ? -12.051 7.564 21.404 1.00 42.50 168 SER A C 1
ATOM 1323 O O . SER A 1 168 ? -12.301 8.705 21.011 1.00 42.50 168 SER A O 1
ATOM 1325 N N . SER A 1 169 ? -11.009 6.888 20.920 1.00 49.97 169 SER A N 1
ATOM 1326 C CA . SER A 1 169 ? -10.249 7.348 19.752 1.00 49.97 169 SER A CA 1
ATOM 1327 C C . SER A 1 169 ? -11.072 7.109 18.486 1.00 49.97 169 SER A C 1
ATOM 1329 O O . SER A 1 169 ? -11.145 5.981 18.011 1.00 49.97 169 SER A O 1
ATOM 1331 N N . THR A 1 170 ? -11.705 8.147 17.941 1.00 55.16 170 THR A N 1
ATOM 1332 C CA . THR A 1 170 ? -12.344 8.062 16.620 1.00 55.16 170 THR A CA 1
ATOM 1333 C C . THR A 1 170 ? -11.284 8.249 15.543 1.00 55.16 170 THR A C 1
ATOM 1335 O O . THR A 1 170 ? -10.553 9.250 15.552 1.00 55.16 170 THR A O 1
ATOM 1338 N N . CYS A 1 171 ? -11.197 7.299 14.614 1.00 70.38 171 CYS A N 1
ATOM 1339 C CA . CYS A 1 171 ? -10.331 7.440 13.457 1.00 70.38 171 CYS A CA 1
ATOM 1340 C C . CYS A 1 171 ? -11.038 8.225 12.340 1.00 70.38 171 CYS A C 1
ATOM 1342 O O . CYS A 1 171 ? -12.216 8.030 12.051 1.00 70.38 171 CYS A O 1
ATOM 1344 N N . GLN A 1 172 ? -10.327 9.156 11.709 1.00 75.00 172 GLN A N 1
ATOM 1345 C CA . GLN A 1 172 ? -10.783 9.835 10.505 1.00 75.00 172 GLN A CA 1
ATOM 1346 C C . GLN A 1 172 ? -10.981 8.817 9.381 1.00 75.00 172 GLN A C 1
ATOM 1348 O O . GLN A 1 172 ? -10.277 7.812 9.283 1.00 75.00 172 GLN A O 1
ATOM 1353 N N . GLY A 1 173 ? -11.968 9.078 8.527 1.00 77.44 173 GLY A N 1
ATOM 1354 C CA . GLY A 1 173 ? -12.257 8.214 7.387 1.00 77.44 173 GLY A CA 1
ATOM 1355 C C . GLY A 1 173 ? -12.846 6.841 7.743 1.00 77.44 173 GLY A C 1
ATOM 1356 O O . GLY A 1 173 ? -13.039 6.047 6.831 1.00 77.44 173 GLY A O 1
ATOM 1357 N N . GLY A 1 174 ? -13.149 6.557 9.018 1.00 85.88 174 GLY A N 1
ATOM 1358 C CA . GLY A 1 174 ? -13.686 5.265 9.474 1.00 85.88 174 GLY A CA 1
ATOM 1359 C C . GLY A 1 174 ? -12.647 4.137 9.529 1.00 85.88 174 GLY A C 1
ATOM 1360 O O . GLY A 1 174 ? -12.990 2.960 9.441 1.00 85.88 174 GLY A O 1
ATOM 1361 N N . PHE A 1 175 ? -11.352 4.464 9.613 1.00 85.19 175 PHE A N 1
ATOM 1362 C CA . PHE A 1 175 ? -10.295 3.443 9.636 1.00 85.19 175 PHE A CA 1
ATOM 1363 C C . PHE A 1 175 ? -10.352 2.527 10.875 1.00 85.19 175 PHE A C 1
ATOM 1365 O O . PHE A 1 175 ? -9.880 1.394 10.835 1.00 85.19 175 PHE A O 1
ATOM 1372 N N . ASP A 1 176 ? -10.979 2.980 11.958 1.00 84.06 176 ASP A N 1
ATOM 1373 C CA . ASP A 1 176 ? -11.304 2.183 13.143 1.00 84.06 176 ASP A CA 1
ATOM 1374 C C . ASP A 1 176 ? -12.202 0.986 12.816 1.00 84.06 176 ASP A C 1
ATOM 1376 O O . ASP A 1 176 ? -11.962 -0.101 13.338 1.00 84.06 176 ASP A O 1
ATOM 1380 N N . GLU A 1 177 ? -13.174 1.139 11.911 1.00 85.94 177 GLU A N 1
ATOM 1381 C CA . GLU A 1 177 ? -14.009 0.021 11.447 1.00 85.94 177 GLU A CA 1
ATOM 1382 C C . GLU A 1 177 ? -13.161 -1.052 10.749 1.00 85.94 177 GLU A C 1
ATOM 1384 O O . GLU A 1 177 ? -13.367 -2.249 10.956 1.00 85.94 177 GLU A O 1
ATOM 1389 N N . VAL A 1 178 ? -12.164 -0.621 9.968 1.00 86.19 178 VAL A N 1
ATOM 1390 C CA . VAL A 1 178 ? -11.230 -1.515 9.270 1.00 86.19 178 VAL A CA 1
ATOM 1391 C C . VAL A 1 178 ? -10.347 -2.259 10.272 1.00 86.19 178 VAL A C 1
ATOM 1393 O O . VAL A 1 178 ? -10.243 -3.484 10.211 1.00 86.19 178 VAL A O 1
ATOM 1396 N N . LEU A 1 179 ? -9.746 -1.543 11.227 1.00 85.50 179 LEU A N 1
ATOM 1397 C CA . LEU A 1 179 ? -8.909 -2.149 12.265 1.00 85.50 179 LEU A CA 1
ATOM 1398 C C . LEU A 1 179 ? -9.705 -3.134 13.128 1.00 85.50 179 LEU A C 1
ATOM 1400 O O . LEU A 1 179 ? -9.240 -4.245 13.372 1.00 85.50 179 LEU A O 1
ATOM 1404 N N . ASN A 1 180 ? -10.918 -2.769 13.545 1.00 85.81 180 ASN A N 1
ATOM 1405 C CA . ASN A 1 180 ? -11.772 -3.637 14.351 1.00 85.81 180 ASN A CA 1
ATOM 1406 C C . ASN A 1 180 ? -12.154 -4.928 13.609 1.00 85.81 180 ASN A C 1
ATOM 1408 O O . ASN A 1 180 ? -12.136 -6.013 14.192 1.00 85.81 180 ASN A O 1
ATOM 1412 N N . ALA A 1 181 ? -12.457 -4.829 12.314 1.00 87.81 181 ALA A N 1
ATOM 1413 C CA . ALA A 1 181 ? -12.769 -5.983 11.480 1.00 87.81 181 ALA A CA 1
ATOM 1414 C C . ALA A 1 181 ? -11.573 -6.934 11.320 1.00 87.81 181 ALA A C 1
ATOM 1416 O O . ALA A 1 181 ? -11.734 -8.146 11.466 1.00 87.81 181 ALA A O 1
ATOM 1417 N N . ILE A 1 182 ? -10.367 -6.398 11.092 1.00 87.12 182 ILE A N 1
ATOM 1418 C CA . ILE A 1 182 ? -9.132 -7.198 11.033 1.00 87.12 182 ILE A CA 1
ATOM 1419 C C . ILE A 1 182 ? -8.887 -7.893 12.379 1.00 87.12 182 ILE A C 1
ATOM 1421 O O . ILE A 1 182 ? -8.607 -9.091 12.409 1.00 87.12 182 ILE A O 1
ATOM 1425 N N . GLY A 1 183 ? -9.027 -7.167 13.493 1.00 86.56 183 GLY A N 1
ATOM 1426 C CA . GLY A 1 183 ? -8.794 -7.702 14.838 1.00 86.56 183 GLY A CA 1
ATOM 1427 C C . GLY A 1 183 ? -9.766 -8.823 15.181 1.00 86.56 183 GLY A C 1
ATOM 1428 O O . GLY A 1 183 ? -9.348 -9.900 15.600 1.00 86.56 183 GLY A O 1
ATOM 1429 N N . THR A 1 184 ? -11.051 -8.609 14.889 1.00 87.62 184 THR A N 1
ATOM 1430 C CA . THR A 1 184 ? -12.105 -9.616 15.064 1.00 87.62 184 THR A CA 1
ATOM 1431 C C . THR A 1 184 ? -11.825 -10.865 14.230 1.00 87.62 184 THR A C 1
ATOM 1433 O O . THR A 1 184 ? -11.921 -11.978 14.743 1.00 87.62 184 THR A O 1
ATOM 1436 N N . TYR A 1 185 ? -11.448 -10.701 12.958 1.00 86.06 185 TYR A N 1
ATOM 1437 C CA . TYR A 1 185 ? -11.183 -11.825 12.058 1.00 86.06 185 TYR A CA 1
ATOM 1438 C C . TYR A 1 185 ? -9.963 -12.655 12.477 1.00 86.06 185 TYR A C 1
ATOM 1440 O O . TYR A 1 185 ? -9.996 -13.883 12.412 1.00 86.06 185 TYR A O 1
ATOM 1448 N N . LEU A 1 186 ? -8.893 -11.998 12.931 1.00 84.19 186 LEU A N 1
ATOM 1449 C CA . LEU A 1 186 ? -7.664 -12.667 13.363 1.00 84.19 186 LEU A CA 1
ATOM 1450 C C . LEU A 1 186 ? -7.711 -13.146 14.826 1.00 84.19 186 LEU A C 1
ATOM 1452 O O . LEU A 1 186 ? -6.773 -13.808 15.270 1.00 84.19 186 LEU A O 1
ATOM 1456 N N . GLY A 1 187 ? -8.778 -12.840 15.572 1.00 86.94 187 GLY A N 1
ATOM 1457 C CA . GLY A 1 187 ? -8.896 -13.179 16.992 1.00 86.94 187 GLY A CA 1
ATOM 1458 C C . GLY A 1 187 ? -7.874 -12.441 17.860 1.00 86.94 187 GLY A C 1
ATOM 1459 O O . GLY A 1 187 ? -7.269 -13.041 18.747 1.00 86.94 187 GLY A O 1
ATOM 1460 N N . LEU A 1 188 ? -7.634 -11.163 17.563 1.00 83.88 188 LEU A N 1
ATOM 1461 C CA . LEU A 1 188 ? -6.656 -10.320 18.246 1.00 83.88 188 LEU A CA 1
ATOM 1462 C C . LEU A 1 188 ? -7.362 -9.314 19.157 1.00 83.88 188 LEU A C 1
ATOM 1464 O O . LEU A 1 188 ? -8.244 -8.585 18.710 1.00 83.88 188 LEU A O 1
ATOM 1468 N N . ASP A 1 189 ? -6.912 -9.225 20.410 1.00 81.44 189 ASP A N 1
ATOM 1469 C CA . ASP A 1 189 ? -7.456 -8.270 21.387 1.00 81.44 189 ASP A CA 1
ATOM 1470 C C . ASP A 1 189 ? -7.056 -6.823 21.075 1.00 81.44 189 ASP A C 1
ATOM 1472 O O . ASP A 1 189 ? -7.774 -5.881 21.400 1.00 81.44 189 ASP A O 1
ATOM 1476 N N . ASN A 1 190 ? -5.876 -6.640 20.475 1.00 77.56 190 ASN A N 1
ATOM 1477 C CA . ASN A 1 190 ? -5.310 -5.336 20.160 1.00 77.56 190 ASN A CA 1
ATOM 1478 C C . ASN A 1 190 ? -4.567 -5.391 18.825 1.00 77.56 190 ASN A C 1
ATOM 1480 O O . ASN A 1 190 ? -3.844 -6.347 18.539 1.00 77.56 190 ASN A O 1
ATOM 1484 N N . LEU A 1 191 ? -4.698 -4.322 18.043 1.00 77.81 191 LEU A N 1
ATOM 1485 C CA . LEU A 1 191 ? -3.963 -4.113 16.804 1.00 77.81 191 LEU A CA 1
ATOM 1486 C C . LEU A 1 191 ? -3.245 -2.774 16.847 1.00 77.81 191 LEU A C 1
ATOM 1488 O O . LEU A 1 191 ? -3.808 -1.761 17.260 1.00 77.81 191 LEU A O 1
ATOM 1492 N N . VAL A 1 192 ? -2.006 -2.772 16.368 1.00 75.12 192 VAL A N 1
ATOM 1493 C CA . VAL A 1 192 ? -1.217 -1.559 16.189 1.00 75.12 192 VAL A CA 1
ATOM 1494 C C . VAL A 1 192 ? -0.714 -1.509 14.756 1.00 75.12 192 VAL A C 1
ATOM 1496 O O . VAL A 1 192 ? -0.141 -2.470 14.245 1.00 75.12 192 VAL A O 1
ATOM 1499 N N . SER A 1 193 ? -0.929 -0.375 14.095 1.00 74.75 193 SER A N 1
ATOM 1500 C CA . SER A 1 193 ? -0.225 -0.086 12.851 1.00 74.75 193 SER A CA 1
ATOM 1501 C C . SER A 1 193 ? 1.215 0.259 13.213 1.00 74.75 193 SER A C 1
ATOM 1503 O O . SER A 1 193 ? 1.423 1.165 14.017 1.00 74.75 193 SER A O 1
ATOM 1505 N N . PHE A 1 194 ? 2.202 -0.438 12.641 1.00 73.31 194 PHE A N 1
ATOM 1506 C CA . PHE A 1 194 ? 3.633 -0.202 12.909 1.00 73.31 194 PHE A CA 1
ATOM 1507 C C . PHE A 1 194 ? 4.449 0.177 11.657 1.00 73.31 194 PHE A C 1
ATOM 1509 O O . PHE A 1 194 ? 5.576 0.646 11.806 1.00 73.31 194 PHE A O 1
ATOM 1516 N N . SER A 1 195 ? 3.911 -0.013 10.443 1.00 77.38 195 SER A N 1
ATOM 1517 C CA . SER A 1 195 ? 4.493 0.472 9.177 1.00 77.38 195 SER A CA 1
ATOM 1518 C C . SER A 1 195 ? 3.408 1.059 8.274 1.00 77.38 195 SER A C 1
ATOM 1520 O O . SER A 1 195 ? 2.314 0.505 8.213 1.00 77.38 195 SER A O 1
ATOM 1522 N N . ILE A 1 196 ? 3.700 2.179 7.603 1.00 82.69 196 ILE A N 1
ATOM 1523 C CA . ILE A 1 196 ? 2.879 2.721 6.518 1.00 82.69 196 ILE A CA 1
ATOM 1524 C C . ILE A 1 196 ? 3.804 3.160 5.400 1.00 82.69 196 ILE A C 1
ATOM 1526 O O . ILE A 1 196 ? 4.743 3.929 5.618 1.00 82.69 196 ILE A O 1
ATOM 1530 N N . GLY A 1 197 ? 3.493 2.659 4.212 1.00 87.69 197 GLY A N 1
ATOM 1531 C CA . GLY A 1 197 ? 4.166 3.004 2.978 1.00 87.69 197 GLY A CA 1
ATOM 1532 C C . GLY A 1 197 ? 3.151 3.323 1.889 1.00 87.69 197 GLY A C 1
ATOM 1533 O O . GLY A 1 197 ? 2.037 2.798 1.889 1.00 87.69 197 GLY A O 1
ATOM 1534 N N . ILE A 1 198 ? 3.536 4.193 0.961 1.00 90.81 198 ILE A N 1
ATOM 1535 C CA . ILE A 1 198 ? 2.841 4.366 -0.314 1.00 90.81 198 ILE A CA 1
ATOM 1536 C C . ILE A 1 198 ? 3.716 3.734 -1.387 1.00 90.81 198 ILE A C 1
ATOM 1538 O O . ILE A 1 198 ? 4.893 4.068 -1.511 1.00 90.81 198 ILE A O 1
ATOM 1542 N N . LEU A 1 199 ? 3.138 2.820 -2.157 1.00 90.56 199 LEU A N 1
ATOM 1543 C CA . LEU A 1 199 ? 3.771 2.243 -3.333 1.00 90.56 199 LEU A CA 1
ATOM 1544 C C . LEU A 1 199 ? 3.261 2.999 -4.557 1.00 90.56 199 LEU A C 1
ATOM 1546 O O . LEU A 1 199 ? 2.052 3.106 -4.755 1.00 90.56 199 LEU A O 1
ATOM 1550 N N . ALA A 1 200 ? 4.182 3.534 -5.353 1.00 90.19 200 ALA A N 1
ATOM 1551 C CA . ALA A 1 200 ? 3.876 4.156 -6.632 1.00 90.19 200 ALA A CA 1
ATOM 1552 C C . ALA A 1 200 ? 4.621 3.416 -7.738 1.00 90.19 200 ALA A C 1
ATOM 1554 O O . ALA A 1 200 ? 5.818 3.159 -7.620 1.00 90.19 200 ALA A O 1
ATOM 1555 N N . VAL A 1 201 ? 3.902 3.063 -8.792 1.00 87.25 201 VAL A N 1
ATOM 1556 C CA . VAL A 1 201 ? 4.420 2.383 -9.973 1.00 87.25 201 VAL A CA 1
ATOM 1557 C C . VAL A 1 201 ? 3.585 2.855 -11.161 1.00 87.25 201 VAL A C 1
ATOM 1559 O O . VAL A 1 201 ? 2.402 3.145 -11.010 1.00 87.25 201 VAL A O 1
ATOM 1562 N N . THR A 1 202 ? 4.229 3.044 -12.305 1.00 84.06 202 THR A N 1
ATOM 1563 C CA . THR A 1 202 ? 3.564 3.348 -13.584 1.00 84.06 202 THR A CA 1
ATOM 1564 C C . THR A 1 202 ? 3.970 2.371 -14.678 1.00 84.06 202 THR A C 1
ATOM 1566 O O . THR A 1 202 ? 3.352 2.315 -15.741 1.00 84.06 202 THR A O 1
ATOM 1569 N N . LYS A 1 203 ? 5.032 1.599 -14.433 1.00 81.94 203 LYS A N 1
ATOM 1570 C CA . LYS A 1 203 ? 5.514 0.545 -15.306 1.00 81.94 203 LYS A CA 1
ATOM 1571 C C . LYS A 1 203 ? 6.160 -0.564 -14.477 1.00 81.94 203 LYS A C 1
ATOM 1573 O O . LYS A 1 203 ? 7.102 -0.333 -13.715 1.00 81.94 203 LYS A O 1
ATOM 1578 N N . ALA A 1 204 ? 5.719 -1.794 -14.708 1.00 77.88 204 ALA A N 1
ATOM 1579 C CA . ALA A 1 204 ? 6.409 -2.997 -14.261 1.00 77.88 204 ALA A CA 1
ATOM 1580 C C . ALA A 1 204 ? 6.186 -4.123 -15.276 1.00 77.88 204 ALA A C 1
ATOM 1582 O O . ALA A 1 204 ? 5.079 -4.637 -15.402 1.00 77.88 204 ALA A O 1
ATOM 1583 N N . ASP A 1 205 ? 7.229 -4.511 -16.010 1.00 74.94 205 ASP A N 1
ATOM 1584 C CA . ASP A 1 205 ? 7.127 -5.620 -16.975 1.00 74.94 205 ASP A CA 1
ATOM 1585 C C . ASP A 1 205 ? 7.240 -7.003 -16.318 1.00 74.94 205 ASP A C 1
ATOM 1587 O O . ASP A 1 205 ? 6.780 -7.994 -16.884 1.00 74.94 205 ASP A O 1
ATOM 1591 N N . LYS A 1 206 ? 7.821 -7.082 -15.115 1.00 71.44 206 LYS A N 1
ATOM 1592 C CA . LYS A 1 206 ? 7.810 -8.281 -14.268 1.00 71.44 206 LYS A CA 1
ATOM 1593 C C . LYS A 1 206 ? 7.561 -7.892 -12.815 1.00 71.44 206 LYS A C 1
ATOM 1595 O O . LYS A 1 206 ? 8.049 -6.859 -12.359 1.00 71.44 206 LYS A O 1
ATOM 1600 N N . GLY A 1 207 ? 6.833 -8.738 -12.091 1.00 64.25 207 GLY A N 1
ATOM 1601 C CA . GLY A 1 207 ? 6.550 -8.531 -10.673 1.00 64.25 207 GLY A CA 1
ATOM 1602 C C . GLY A 1 207 ? 7.790 -8.712 -9.797 1.00 64.25 207 GLY A C 1
ATOM 1603 O O . GLY A 1 207 ? 8.624 -9.584 -10.042 1.00 64.25 207 GLY A O 1
ATOM 1604 N N . TYR A 1 208 ? 7.900 -7.900 -8.748 1.00 67.31 208 TYR A N 1
ATOM 1605 C CA . TYR A 1 208 ? 8.898 -8.074 -7.698 1.00 67.31 208 TYR A CA 1
ATOM 1606 C C . TYR A 1 208 ? 8.308 -8.913 -6.559 1.00 67.31 208 TYR A C 1
ATOM 1608 O O . TYR A 1 208 ? 7.415 -8.466 -5.836 1.00 67.31 208 TYR A O 1
ATOM 1616 N N . VAL A 1 209 ? 8.807 -10.140 -6.393 1.00 69.50 209 VAL A N 1
ATOM 1617 C CA . VAL A 1 209 ? 8.327 -11.058 -5.350 1.00 69.50 209 VAL A CA 1
ATOM 1618 C C . VAL A 1 209 ? 9.112 -10.832 -4.064 1.00 69.50 209 VAL A C 1
ATOM 1620 O O . VAL A 1 209 ? 10.336 -10.968 -4.039 1.00 69.50 209 VAL A O 1
ATOM 1623 N N . HIS A 1 210 ? 8.405 -10.523 -2.982 1.00 71.00 210 HIS A N 1
ATOM 1624 C CA . HIS A 1 210 ? 8.979 -10.425 -1.645 1.00 71.00 210 HIS A CA 1
ATOM 1625 C C . HIS A 1 210 ? 8.021 -10.991 -0.600 1.00 71.00 210 HIS A C 1
ATOM 1627 O O . HIS A 1 210 ? 6.842 -11.208 -0.863 1.00 71.00 210 HIS A O 1
ATOM 1633 N N . VAL A 1 211 ? 8.572 -11.261 0.581 1.00 73.69 211 VAL A N 1
ATOM 1634 C CA . VAL A 1 211 ? 7.830 -11.723 1.751 1.00 73.69 211 VAL A CA 1
ATOM 1635 C C . VAL A 1 211 ? 7.997 -10.667 2.832 1.00 73.69 211 VAL A C 1
ATOM 1637 O O . VAL A 1 211 ? 9.116 -10.451 3.304 1.00 73.69 211 VAL A O 1
ATOM 1640 N N . ASP A 1 212 ? 6.896 -10.027 3.211 1.00 74.62 212 ASP A N 1
ATOM 1641 C CA . ASP A 1 212 ? 6.892 -8.982 4.238 1.00 74.62 212 ASP A CA 1
ATOM 1642 C C . ASP A 1 212 ? 7.059 -9.555 5.642 1.00 74.62 212 ASP A C 1
ATOM 1644 O O . ASP A 1 212 ? 7.859 -9.068 6.443 1.00 74.62 212 ASP A O 1
ATOM 1648 N N . PHE A 1 213 ? 6.349 -10.649 5.924 1.00 77.69 213 PHE A N 1
ATOM 1649 C CA . PHE A 1 213 ? 6.394 -11.329 7.209 1.00 77.69 213 PHE A CA 1
ATOM 1650 C C . PHE A 1 213 ? 6.680 -12.808 7.016 1.00 77.69 213 PHE A C 1
ATOM 1652 O O . PHE A 1 213 ? 6.069 -13.486 6.198 1.00 77.69 213 PHE A O 1
ATOM 1659 N N . SER A 1 214 ? 7.595 -13.334 7.823 1.00 75.06 214 SER A N 1
ATOM 1660 C CA . SER A 1 214 ? 7.799 -14.773 7.940 1.00 75.06 214 SER A CA 1
ATOM 1661 C C . SER A 1 214 ? 7.697 -15.161 9.406 1.00 75.06 214 SER A C 1
ATOM 1663 O O . SER A 1 214 ? 8.177 -14.438 10.278 1.00 75.06 214 SER A O 1
ATOM 1665 N N . LYS A 1 215 ? 7.055 -16.303 9.682 1.00 75.19 215 LYS A N 1
ATOM 1666 C CA . LYS A 1 215 ? 6.905 -16.848 11.043 1.00 75.19 215 LYS A CA 1
ATOM 1667 C C . LYS A 1 215 ? 6.201 -15.891 12.026 1.00 75.19 215 LYS A C 1
ATOM 1669 O O . LYS A 1 215 ? 6.443 -15.970 13.226 1.00 75.19 215 LYS A O 1
ATOM 1674 N N . SER A 1 216 ? 5.311 -15.021 11.537 1.00 75.81 216 SER A N 1
ATOM 1675 C CA . SER A 1 216 ? 4.520 -14.099 12.372 1.00 75.81 216 SER A CA 1
ATOM 1676 C C . SER A 1 216 ? 3.452 -14.814 13.207 1.00 75.81 216 SER A C 1
ATOM 1678 O O . SER A 1 216 ? 2.939 -14.248 14.168 1.00 75.81 216 SER A O 1
ATOM 1680 N N . GLY A 1 217 ? 3.081 -16.047 12.839 1.00 74.81 217 GLY A N 1
ATOM 1681 C CA . GLY A 1 217 ? 1.995 -16.781 13.487 1.00 74.81 217 GLY A CA 1
ATOM 1682 C C . GLY A 1 217 ? 0.639 -16.087 13.334 1.00 74.81 217 GLY A C 1
ATOM 1683 O O . GLY A 1 217 ? -0.147 -16.124 14.277 1.00 74.81 217 GLY A O 1
ATOM 1684 N N . LYS A 1 218 ? 0.393 -15.433 12.185 1.00 71.81 218 LYS A N 1
ATOM 1685 C CA . LYS A 1 218 ? -0.804 -14.617 11.895 1.00 71.81 218 LYS A CA 1
ATOM 1686 C C . LYS A 1 218 ? -0.967 -13.388 12.800 1.00 71.81 218 LYS A C 1
ATOM 1688 O O . LYS A 1 218 ? -2.073 -12.904 13.011 1.00 71.81 218 LYS A O 1
ATOM 1693 N N . LYS A 1 219 ? 0.138 -12.888 13.365 1.00 79.19 219 LYS A N 1
ATOM 1694 C CA . LYS A 1 219 ? 0.162 -11.698 14.240 1.00 79.19 219 LYS A CA 1
ATOM 1695 C C . LYS A 1 219 ? 0.657 -10.431 13.543 1.00 79.19 219 LYS A C 1
ATOM 1697 O O . LYS A 1 219 ? 0.776 -9.392 14.182 1.00 79.19 219 LYS A O 1
ATOM 1702 N N . ALA A 1 220 ? 0.986 -10.525 12.259 1.00 81.94 220 ALA A N 1
ATOM 1703 C CA . ALA A 1 220 ? 1.386 -9.398 11.434 1.00 81.94 220 ALA A CA 1
ATOM 1704 C C . ALA A 1 220 ? 0.693 -9.540 10.088 1.00 81.94 220 ALA A C 1
ATOM 1706 O O . ALA A 1 220 ? 0.700 -10.629 9.523 1.00 81.94 220 ALA A O 1
ATOM 1707 N N . ALA A 1 221 ? 0.100 -8.452 9.613 1.00 83.00 221 ALA A N 1
ATOM 1708 C CA . ALA A 1 221 ? -0.610 -8.429 8.353 1.00 83.00 221 ALA A CA 1
ATOM 1709 C C . ALA A 1 221 ? -0.381 -7.097 7.641 1.00 83.00 221 ALA A C 1
ATOM 1711 O O . ALA A 1 221 ? -0.217 -6.064 8.293 1.00 83.00 221 ALA A O 1
ATOM 1712 N N . ASN A 1 222 ? -0.414 -7.122 6.313 1.00 85.00 222 ASN A N 1
ATOM 1713 C CA . ASN A 1 222 ? -0.448 -5.924 5.487 1.00 85.00 222 ASN A CA 1
ATOM 1714 C C . ASN A 1 222 ? -1.878 -5.626 5.069 1.00 85.00 222 ASN A C 1
ATOM 1716 O O . ASN A 1 222 ? -2.564 -6.500 4.547 1.00 85.00 222 ASN A O 1
ATOM 1720 N N . PHE A 1 223 ? -2.296 -4.379 5.275 1.00 86.25 223 PHE A N 1
ATOM 1721 C CA . PHE A 1 223 ? -3.525 -3.830 4.720 1.00 86.25 223 PHE A CA 1
ATOM 1722 C C . PHE A 1 223 ? -3.167 -2.927 3.541 1.00 86.25 223 PHE A C 1
ATOM 1724 O O . PHE A 1 223 ? -2.487 -1.914 3.703 1.00 86.25 223 PHE A O 1
ATOM 1731 N N . LEU A 1 224 ? -3.616 -3.308 2.351 1.00 85.81 224 LEU A N 1
ATOM 1732 C CA . LEU A 1 224 ? -3.299 -2.630 1.101 1.00 85.81 224 LEU A CA 1
ATOM 1733 C C . LEU A 1 224 ? -4.565 -1.990 0.545 1.00 85.81 224 LEU A C 1
ATOM 1735 O O . LEU A 1 224 ? -5.584 -2.664 0.411 1.00 85.81 224 LEU A O 1
ATOM 1739 N N . VAL A 1 225 ? -4.497 -0.703 0.203 1.00 85.50 225 VAL A N 1
ATOM 1740 C CA . VAL A 1 225 ? -5.609 0.043 -0.397 1.00 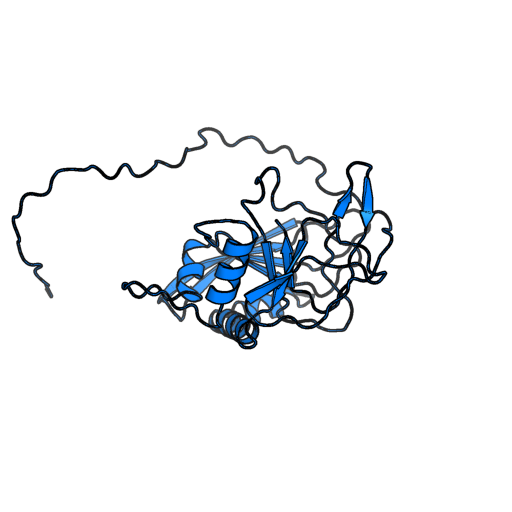85.50 225 VAL A CA 1
ATOM 1741 C C . VAL A 1 225 ? -5.153 0.773 -1.651 1.00 85.50 225 VAL A C 1
ATOM 1743 O O . VAL A 1 225 ? -4.168 1.509 -1.648 1.00 85.50 225 VAL A O 1
ATOM 1746 N N . ASN A 1 226 ? -5.897 0.585 -2.736 1.00 85.88 226 ASN A N 1
ATOM 1747 C CA . ASN A 1 226 ? -5.622 1.248 -3.998 1.00 85.88 226 ASN A CA 1
ATOM 1748 C C . ASN A 1 226 ? -6.106 2.713 -3.981 1.00 85.88 226 ASN A C 1
ATOM 1750 O O . ASN A 1 226 ? -7.310 3.005 -4.016 1.00 85.88 226 ASN A O 1
ATOM 1754 N N . LEU A 1 227 ? -5.154 3.648 -3.965 1.00 86.50 227 LEU A N 1
ATOM 1755 C CA . LEU A 1 227 ? -5.423 5.089 -3.971 1.00 86.50 227 LEU A CA 1
ATOM 1756 C C . LEU A 1 227 ? -5.667 5.643 -5.381 1.00 86.50 227 LEU A C 1
ATOM 1758 O O . LEU A 1 227 ? -6.530 6.500 -5.559 1.00 86.50 227 LEU A O 1
ATOM 1762 N N . GLN A 1 228 ? -4.983 5.139 -6.403 1.00 83.19 228 GLN A N 1
ATOM 1763 C CA . GLN A 1 228 ? -5.169 5.554 -7.792 1.00 83.19 228 GLN A CA 1
ATOM 1764 C C . GLN A 1 228 ? -4.668 4.456 -8.732 1.00 83.19 228 GLN A C 1
ATOM 1766 O O . GLN A 1 228 ? -3.642 3.843 -8.463 1.00 83.19 228 GLN A O 1
ATOM 1771 N N . THR A 1 229 ? -5.356 4.261 -9.858 1.00 72.31 229 THR A N 1
ATOM 1772 C CA . THR A 1 229 ? -4.881 3.401 -10.950 1.00 72.31 229 THR A CA 1
ATOM 1773 C C . THR A 1 229 ? -4.963 4.181 -12.253 1.00 72.31 229 THR A C 1
ATOM 1775 O O . THR A 1 229 ? -6.062 4.584 -12.647 1.00 72.31 229 THR A O 1
ATOM 1778 N N . PRO A 1 230 ? -3.831 4.461 -12.913 1.00 59.06 230 PRO A N 1
ATOM 1779 C CA . PRO A 1 230 ? -3.836 4.980 -14.269 1.00 59.06 230 PRO A CA 1
ATOM 1780 C C . PRO A 1 230 ? -4.095 3.822 -15.252 1.00 59.06 230 PRO A C 1
ATOM 1782 O O . PRO A 1 230 ? -3.175 3.322 -15.883 1.00 59.06 230 PRO A O 1
ATOM 1785 N N . GLY A 1 231 ? -5.349 3.378 -15.379 1.00 60.78 231 GLY A N 1
ATOM 1786 C CA . GLY A 1 231 ? -5.752 2.326 -16.327 1.00 60.78 231 GLY A CA 1
ATOM 1787 C C . GLY A 1 231 ? -6.409 1.103 -15.681 1.00 60.78 231 GLY A C 1
ATOM 1788 O O . GLY A 1 231 ? -6.806 1.150 -14.519 1.00 60.78 231 GLY A O 1
ATOM 1789 N N . ASP A 1 232 ? -6.545 0.028 -16.466 1.00 51.25 232 ASP A N 1
ATOM 1790 C CA . ASP A 1 232 ? -7.358 -1.152 -16.121 1.00 51.25 232 ASP A CA 1
ATOM 1791 C C . ASP A 1 232 ? -6.540 -2.393 -15.708 1.00 51.25 232 ASP A C 1
ATOM 1793 O O . ASP A 1 232 ? -7.118 -3.366 -15.216 1.00 51.25 232 ASP A O 1
ATOM 1797 N N . ASP A 1 233 ? -5.215 -2.398 -15.896 1.00 55.41 233 ASP A N 1
ATOM 1798 C CA . ASP A 1 233 ? -4.380 -3.559 -15.573 1.00 55.41 233 ASP A CA 1
ATOM 1799 C C . ASP A 1 233 ? -3.883 -3.536 -14.116 1.00 55.41 233 ASP A C 1
ATOM 1801 O O . ASP A 1 233 ? -3.467 -2.493 -13.611 1.00 55.41 233 ASP A O 1
ATOM 1805 N N . PRO A 1 234 ? -3.920 -4.680 -13.407 1.00 53.75 234 PRO A N 1
ATOM 1806 C CA . PRO A 1 234 ? -3.485 -4.741 -12.021 1.00 53.75 234 PRO A CA 1
ATOM 1807 C C . PRO A 1 234 ? -1.963 -4.728 -11.899 1.00 53.75 234 PRO A C 1
ATOM 1809 O O . PRO A 1 234 ? -1.288 -5.650 -12.348 1.00 53.75 234 PRO A O 1
ATOM 1812 N N . GLU A 1 235 ? -1.437 -3.713 -11.221 1.00 59.38 235 GLU A N 1
ATOM 1813 C CA . GLU A 1 235 ? 0.003 -3.561 -10.963 1.00 59.38 235 GLU A CA 1
ATOM 1814 C C . GLU A 1 235 ? 0.479 -4.330 -9.716 1.00 59.38 235 GLU A C 1
ATOM 1816 O O . GLU A 1 235 ? 1.679 -4.508 -9.514 1.00 59.38 235 GLU A O 1
ATOM 1821 N N . LEU A 1 236 ? -0.451 -4.826 -8.890 1.00 64.06 236 LEU A N 1
ATOM 1822 C CA . LEU A 1 236 ? -0.156 -5.665 -7.732 1.00 64.06 236 LEU A CA 1
ATOM 1823 C C . LEU A 1 236 ? -0.791 -7.044 -7.892 1.00 64.06 236 LEU A C 1
ATOM 1825 O O . LEU A 1 236 ? -1.986 -7.177 -8.148 1.00 64.06 236 LEU A O 1
ATOM 1829 N N . THR A 1 237 ? 0.024 -8.068 -7.674 1.00 63.75 237 THR A N 1
ATOM 1830 C CA . THR A 1 237 ? -0.379 -9.470 -7.667 1.00 63.75 237 THR A CA 1
ATOM 1831 C C . THR A 1 237 ? 0.123 -10.123 -6.386 1.00 63.75 237 THR A C 1
ATOM 1833 O O . THR A 1 237 ? 1.303 -10.007 -6.059 1.00 63.75 237 THR A O 1
ATOM 1836 N N . VAL A 1 238 ? -0.754 -10.829 -5.670 1.00 63.47 238 VAL A N 1
ATOM 1837 C CA . VAL A 1 238 ? -0.351 -11.670 -4.536 1.00 63.47 238 VAL A CA 1
ATOM 1838 C C . VAL A 1 238 ? -0.040 -13.064 -5.066 1.00 63.47 238 VAL A C 1
ATOM 1840 O O . VAL A 1 238 ? -0.931 -13.735 -5.561 1.00 63.47 238 VAL A O 1
ATOM 1843 N N . ILE A 1 239 ? 1.212 -13.506 -4.998 1.00 62.09 239 ILE A N 1
ATOM 1844 C CA . ILE A 1 239 ? 1.571 -14.869 -5.406 1.00 62.09 239 ILE A CA 1
ATOM 1845 C C . ILE A 1 239 ? 1.498 -15.764 -4.180 1.00 62.09 239 ILE A C 1
ATOM 1847 O O . ILE A 1 239 ? 2.235 -15.554 -3.216 1.00 62.09 239 ILE A O 1
ATOM 1851 N N . GLU A 1 240 ? 0.655 -16.784 -4.244 1.00 60.59 240 GLU A N 1
ATOM 1852 C CA . GLU A 1 240 ? 0.646 -17.852 -3.253 1.00 60.59 240 GLU A CA 1
ATOM 1853 C C . GLU A 1 240 ? 1.337 -19.079 -3.834 1.00 60.59 240 GLU A C 1
ATOM 1855 O O . GLU A 1 240 ? 1.065 -19.489 -4.964 1.00 60.59 240 GLU A O 1
ATOM 1860 N N . GLU A 1 241 ? 2.286 -19.616 -3.073 1.00 57.78 241 GLU A N 1
ATOM 1861 C CA . GLU A 1 241 ? 3.024 -20.831 -3.400 1.00 57.78 241 GLU A CA 1
ATOM 1862 C C . GLU A 1 241 ? 2.581 -21.910 -2.411 1.00 57.78 241 GLU A C 1
ATOM 1864 O O . GLU A 1 241 ? 2.711 -21.721 -1.199 1.00 57.78 241 GLU A O 1
ATOM 1869 N N . ASP A 1 242 ? 2.011 -23.003 -2.920 1.00 51.69 242 ASP A N 1
ATOM 1870 C CA . ASP A 1 242 ? 1.650 -24.150 -2.087 1.00 51.69 242 ASP A CA 1
ATOM 1871 C C . ASP A 1 242 ? 2.903 -24.926 -1.625 1.00 51.69 242 ASP A C 1
ATOM 1873 O O . ASP A 1 242 ? 4.020 -24.713 -2.107 1.00 51.69 242 ASP A O 1
ATOM 1877 N N . ASP A 1 243 ? 2.721 -25.870 -0.696 1.00 39.88 243 ASP A N 1
ATOM 1878 C CA . ASP A 1 243 ? 3.812 -26.673 -0.117 1.00 39.88 243 ASP A CA 1
ATOM 1879 C C . ASP A 1 243 ? 4.575 -27.538 -1.147 1.00 39.88 243 ASP A C 1
ATOM 1881 O O . ASP A 1 243 ? 5.623 -28.109 -0.829 1.00 39.88 243 ASP A O 1
ATOM 1885 N N . VAL A 1 244 ? 4.064 -27.660 -2.378 1.00 39.88 244 VAL A N 1
ATOM 1886 C CA . VAL A 1 244 ? 4.682 -28.411 -3.483 1.00 39.88 244 VAL A CA 1
ATOM 1887 C C . VAL A 1 244 ? 5.183 -27.505 -4.618 1.00 39.88 244 VAL A C 1
ATOM 1889 O O . VAL A 1 244 ? 5.716 -28.009 -5.610 1.00 39.88 244 VAL A O 1
ATOM 1892 N N . GLY A 1 245 ? 5.103 -26.181 -4.453 1.00 47.97 245 GLY A N 1
ATOM 1893 C CA . GLY A 1 245 ? 5.656 -25.176 -5.359 1.00 47.97 245 GLY A CA 1
ATOM 1894 C C . GLY A 1 245 ? 4.749 -24.765 -6.524 1.00 47.97 245 GLY A C 1
ATOM 1895 O O . GLY A 1 245 ? 5.230 -24.089 -7.441 1.00 47.97 245 GLY A O 1
ATOM 1896 N N . ASN A 1 246 ? 3.469 -25.155 -6.538 1.00 50.44 246 ASN A N 1
ATOM 1897 C CA . ASN A 1 246 ? 2.516 -24.609 -7.504 1.00 50.44 246 ASN A CA 1
ATOM 1898 C C . ASN A 1 246 ? 2.159 -23.179 -7.109 1.00 50.44 246 ASN A C 1
ATOM 1900 O O . ASN A 1 246 ? 1.938 -22.875 -5.938 1.00 50.44 246 ASN A O 1
ATOM 1904 N N . ARG A 1 247 ? 2.062 -22.311 -8.116 1.00 56.16 247 ARG A N 1
ATOM 1905 C CA . ARG A 1 247 ? 1.681 -20.913 -7.936 1.00 56.16 247 ARG A CA 1
ATOM 1906 C C . ARG A 1 247 ? 0.348 -20.646 -8.602 1.00 56.16 247 ARG A C 1
ATOM 1908 O O . ARG A 1 247 ? 0.189 -20.930 -9.791 1.00 56.16 247 ARG A O 1
ATOM 1915 N N . ARG A 1 248 ? -0.578 -20.071 -7.840 1.00 58.59 248 ARG A N 1
ATOM 1916 C CA . ARG A 1 248 ? -1.818 -19.494 -8.363 1.00 58.59 248 ARG A CA 1
ATOM 1917 C C . ARG A 1 248 ? -1.769 -17.994 -8.158 1.00 58.59 248 ARG A C 1
ATOM 1919 O O . ARG A 1 248 ? -1.357 -17.518 -7.102 1.00 58.59 248 ARG A O 1
ATOM 1926 N N . VAL A 1 249 ? -2.161 -17.260 -9.192 1.00 55.53 249 VAL A N 1
ATOM 1927 C CA . VAL A 1 249 ? -2.169 -15.800 -9.167 1.00 55.53 249 VAL A CA 1
ATOM 1928 C C . VAL A 1 249 ? -3.611 -15.300 -9.207 1.00 55.53 249 VAL A C 1
ATOM 1930 O O . VAL A 1 249 ? -4.292 -15.546 -10.203 1.00 55.53 249 VAL A O 1
ATOM 1933 N N . PRO A 1 250 ? -4.070 -14.572 -8.176 1.00 55.41 250 PRO A N 1
ATOM 1934 C CA . PRO A 1 250 ? -5.308 -13.828 -8.205 1.00 55.41 250 PRO A CA 1
ATOM 1935 C C . PRO A 1 250 ? -5.132 -12.524 -8.992 1.00 55.41 250 PRO A C 1
ATOM 1937 O O . PRO A 1 250 ? -4.302 -11.683 -8.648 1.00 55.41 250 PRO A O 1
ATOM 1940 N N . ARG A 1 251 ? -5.956 -12.311 -10.023 1.00 50.56 251 ARG A N 1
ATOM 1941 C CA . ARG A 1 251 ? -6.018 -11.031 -10.754 1.00 50.56 251 ARG A CA 1
ATOM 1942 C C . ARG A 1 251 ? -7.177 -10.167 -10.234 1.00 50.56 251 ARG A C 1
ATOM 1944 O O . ARG A 1 251 ? -8.310 -10.637 -10.171 1.00 50.56 251 ARG A O 1
ATOM 1951 N N . SER A 1 252 ? -6.928 -8.901 -9.879 1.00 49.28 252 SER A N 1
ATOM 1952 C CA . SER A 1 252 ? -7.980 -7.866 -9.838 1.00 49.28 252 SER A CA 1
ATOM 1953 C C . SER A 1 252 ? -7.438 -6.452 -9.959 1.00 49.28 252 SER A C 1
ATOM 1955 O O . SER A 1 252 ? -6.482 -6.076 -9.290 1.00 49.28 252 SER A O 1
ATOM 1957 N N . SER A 1 253 ? -8.107 -5.668 -10.801 1.00 40.59 253 SER A N 1
ATOM 1958 C CA . SER A 1 253 ? -7.810 -4.273 -11.125 1.00 40.59 253 SER A CA 1
ATOM 1959 C C . SER A 1 253 ? -8.226 -3.277 -10.034 1.00 40.59 253 SER A C 1
ATOM 1961 O O . SER A 1 253 ? -8.016 -2.077 -10.173 1.00 40.59 253 SER A O 1
ATOM 1963 N N . THR A 1 254 ? -8.839 -3.731 -8.935 1.00 39.69 254 THR A N 1
ATOM 1964 C CA . THR A 1 254 ? -9.387 -2.844 -7.892 1.00 39.69 254 THR A CA 1
ATOM 1965 C C . THR A 1 254 ? -9.282 -3.501 -6.513 1.00 39.69 254 THR A C 1
ATOM 1967 O O . THR A 1 254 ? -10.281 -3.750 -5.844 1.00 39.69 254 THR A O 1
ATOM 1970 N N . GLN A 1 255 ? -8.070 -3.872 -6.088 1.00 51.88 255 GLN A N 1
ATOM 1971 C CA . GLN A 1 255 ? -7.906 -4.639 -4.849 1.00 51.88 255 GLN A CA 1
ATOM 1972 C C . GLN A 1 255 ? -7.746 -3.789 -3.586 1.00 51.88 255 GLN A C 1
ATOM 1974 O O . GLN A 1 255 ? -7.096 -2.740 -3.567 1.00 51.88 255 GLN A O 1
ATOM 1979 N N . MET A 1 256 ? -8.307 -4.343 -2.511 1.00 51.28 256 MET A N 1
ATOM 1980 C CA . MET A 1 256 ? -7.872 -4.131 -1.140 1.00 51.28 256 MET A CA 1
ATOM 1981 C C . MET A 1 256 ? -7.592 -5.496 -0.528 1.00 51.28 256 MET A C 1
ATOM 1983 O O . MET A 1 256 ? -8.487 -6.340 -0.492 1.00 51.28 256 MET A O 1
ATOM 1987 N N . ASN A 1 257 ? -6.359 -5.713 -0.083 1.00 55.06 257 ASN A N 1
ATOM 1988 C CA . ASN A 1 257 ? -5.900 -7.004 0.419 1.00 55.06 257 ASN A CA 1
ATOM 1989 C C . ASN A 1 257 ? -5.496 -6.866 1.881 1.00 55.06 257 ASN A C 1
ATOM 1991 O O . ASN A 1 257 ? -4.723 -5.971 2.224 1.00 55.06 257 ASN A O 1
ATOM 1995 N N . LEU A 1 258 ? -5.983 -7.777 2.717 1.00 50.88 258 LEU A N 1
ATOM 1996 C CA . LEU A 1 258 ? -5.322 -8.147 3.958 1.00 50.88 258 LEU A CA 1
ATOM 1997 C C . LEU A 1 258 ? -4.474 -9.389 3.676 1.00 50.88 258 LEU A C 1
ATOM 1999 O O . LEU A 1 258 ? -5.041 -10.404 3.289 1.00 50.88 258 LEU A O 1
ATOM 2003 N N . VAL A 1 259 ? -3.160 -9.323 3.877 1.00 55.03 259 VAL A N 1
ATOM 2004 C CA . VAL A 1 259 ? -2.234 -10.468 3.734 1.00 55.03 259 VAL A CA 1
ATOM 2005 C C . VAL A 1 259 ? -1.598 -10.732 5.099 1.00 55.03 259 VAL A C 1
ATOM 2007 O O . VAL A 1 259 ? -1.005 -9.797 5.633 1.00 55.03 259 VAL A O 1
ATOM 2010 N N . TYR A 1 260 ? -1.741 -11.930 5.686 1.00 44.28 260 TYR A N 1
ATOM 2011 C CA . TYR A 1 260 ? -1.389 -12.213 7.098 1.00 44.28 260 TYR A CA 1
ATOM 2012 C C . TYR A 1 260 ? -0.595 -13.506 7.350 1.00 44.28 260 TYR A C 1
ATOM 2014 O O . TYR A 1 260 ? -0.672 -14.438 6.526 1.00 44.28 260 TYR A O 1
#

Foldseek 3Di:
DPDDDDDDDDDDDDPPDPPPPDDDDPPDDDPDDDDPQFDFDDPAAEFAWDDDADAALDKDAIATPVRHGDPAQKIAGHFQPQQLVVVVVQCVQQCVVVVLVQCLPPVNPDDAQDKDWDWTQHPVPRDIWIWIKGHHHADPPKDWSKIKIKTFPVPVCCPQWPPPPDDDTQGPRRVVSVLVSLCVVLVHPDDDDGIDIDIDTDDIPGDTDDDPDDPCSSVDKDWDADNDDPDQFDPDWDWDQDPVGHTYIYGDSGDTMIRD

Organism: NCBI:txid267567